Protein AF-W7CLB6-F1 (afdb_monomer_lite)

Foldseek 3Di:
DVVVVVLVVLLVLLVLLQQLLVCVVVVDDSVVSLVVVCVVCVVCVVLSVQQVVCVVVVDDSLVSVVVVVDQLLLSVLLVLLVVVVCNSVLSNLSSVVSVVVSVVVVVVVVVVVVVVVVVVVVVVVLVCCQPPVLVVVVVVCVVVVDDPPPVSVCSNCVVVVVVVVVCVVCVVVVVVVVVLVPDALLVVLVVQLPPPVRNVVSQVVVQCVQCSSQVSSVVSVDDPLRCLVCLCPRPGGPSNVLSVQLVVCVVVVDDSLRSVVVRSSHDCVSNDDPPDD

Sequence (277 aa):
MALSTRLTNQKFHAALLQQLSDLLNNGLSLEDGLRFLQQVYPQRTAFFKALQHDLNSGLSFDSCLRRQQFPPIICAQLHFSKTHWQFKQTLHDCATAMNYQIKQVVLLRRLLYYPFVLLTVLALVIGLLQTFIVPQIELLFAHNEASPPFLLLLLKKAHYGLIGTAIISIGLFIPIKHWLAHQSAYQQALFWSEFRLSAHIAKLYYTQLFAREFSLLLKSGLSLQQILQLSQSNHTGLFKDVAVQLNNELQSGLSFSEALQKHPFFFTAVRYHRPAR

pLDDT: mean 85.39, std 9.89, range [40.16, 96.0]

Secondary structure (DSSP, 8-state):
-HHHHHHHHHHHHHHHHHHHHHHHHTT--HHHHHHHHHHH-GGGHHHHHHHHHHHHTT--HHHHHHHTT--HHHHHHHHHHHHTT-HHHHHHHHHHHHHHHHHHHHHHHHHHHHHHHHHHHHHHHHHHIIIIIHHHHHHHHHTTTPPPPHHHHHHHHHHHHHHHHHHHHHHHHHHHHHHHHHS-HHHHHHHHHHSTTTHHHHHHHHHHHHHHHHHHHHHTT--HHHHHHHHHHH--THHHHHHHHHHHHHHTT--HHHHHHT-TTS-GGGG------

Radius of gyration: 27.18 Å; chains: 1; bounding box: 64×58×81 Å

Structure (mmCIF, N/CA/C/O backbone):
data_AF-W7CLB6-F1
#
_entry.id   AF-W7CLB6-F1
#
loop_
_atom_site.group_PDB
_atom_site.id
_atom_site.type_symbol
_atom_site.label_atom_id
_atom_site.label_alt_id
_atom_site.label_comp_id
_atom_site.label_asym_id
_atom_site.label_entity_id
_atom_site.label_seq_id
_atom_site.pdbx_PDB_ins_code
_atom_site.Cartn_x
_atom_site.Cartn_y
_atom_site.Cartn_z
_atom_site.occupancy
_atom_site.B_iso_or_equiv
_atom_site.auth_seq_id
_atom_site.auth_comp_id
_atom_site.auth_asym_id
_atom_site.auth_atom_id
_atom_site.pdbx_PDB_model_num
ATOM 1 N N . MET A 1 1 ? 0.481 -15.065 -12.067 1.00 52.25 1 MET A N 1
ATOM 2 C CA . MET A 1 1 ? -0.664 -15.810 -11.496 1.00 52.25 1 MET A CA 1
ATOM 3 C C . MET A 1 1 ? -0.973 -15.414 -10.043 1.00 52.25 1 MET A C 1
ATOM 5 O O . MET A 1 1 ? -2.096 -15.021 -9.775 1.00 52.25 1 MET A O 1
ATOM 9 N N . ALA A 1 2 ? -0.005 -15.380 -9.113 1.00 59.69 2 ALA A N 1
ATOM 10 C CA . ALA A 1 2 ? -0.268 -15.007 -7.706 1.00 59.69 2 ALA A CA 1
ATOM 11 C C . ALA A 1 2 ? -0.827 -13.575 -7.495 1.00 59.69 2 ALA A C 1
ATOM 13 O O . ALA A 1 2 ? -1.714 -13.347 -6.673 1.00 59.69 2 ALA A O 1
ATOM 14 N N . LEU A 1 3 ? -0.353 -12.595 -8.275 1.00 62.12 3 LEU A N 1
ATOM 15 C CA . LEU A 1 3 ? -0.776 -11.191 -8.158 1.00 62.12 3 LEU A CA 1
ATOM 16 C C . LEU A 1 3 ? -2.199 -10.916 -8.673 1.00 62.12 3 LEU A C 1
ATOM 18 O O . LEU A 1 3 ? -2.826 -9.961 -8.218 1.00 62.12 3 LEU A O 1
ATOM 22 N N . SER A 1 4 ? -2.708 -11.697 -9.633 1.00 70.12 4 SER A N 1
ATOM 23 C CA . SER A 1 4 ? -4.094 -11.564 -10.107 1.00 70.12 4 SER A CA 1
ATOM 24 C C . SER A 1 4 ? -5.067 -12.126 -9.077 1.00 70.12 4 SER A C 1
ATOM 26 O O . SER A 1 4 ? -6.040 -11.457 -8.747 1.00 70.12 4 SER A O 1
ATOM 28 N N . THR A 1 5 ? -4.751 -13.281 -8.485 1.00 76.19 5 THR A N 1
ATOM 29 C CA . THR A 1 5 ? -5.555 -13.897 -7.420 1.00 76.19 5 THR A CA 1
ATOM 30 C C . THR A 1 5 ? -5.653 -12.996 -6.187 1.00 76.19 5 THR A C 1
ATOM 32 O O . THR A 1 5 ? -6.744 -12.797 -5.651 1.00 76.19 5 THR A O 1
ATOM 35 N N . ARG A 1 6 ? -4.541 -12.359 -5.785 1.00 82.44 6 ARG A N 1
ATOM 36 C CA . ARG A 1 6 ? -4.527 -11.388 -4.676 1.00 82.44 6 ARG A CA 1
ATOM 37 C C . ARG A 1 6 ? -5.448 -10.192 -4.937 1.00 82.44 6 ARG A C 1
ATOM 39 O O . ARG A 1 6 ? -6.200 -9.805 -4.048 1.00 82.44 6 ARG A O 1
ATOM 46 N N . LEU A 1 7 ? -5.423 -9.635 -6.150 1.00 83.56 7 LEU A N 1
ATOM 47 C CA . LEU A 1 7 ? -6.278 -8.502 -6.521 1.00 83.56 7 LEU A CA 1
ATOM 48 C C . LEU A 1 7 ? -7.764 -8.892 -6.536 1.00 83.56 7 LEU A C 1
ATOM 50 O O . LEU A 1 7 ? -8.605 -8.114 -6.092 1.00 83.56 7 LEU A O 1
ATOM 54 N N . THR A 1 8 ? -8.092 -10.097 -7.008 1.00 86.62 8 THR A N 1
ATOM 55 C CA . THR A 1 8 ? -9.468 -10.616 -6.990 1.00 86.62 8 THR A CA 1
ATOM 56 C C . THR A 1 8 ? -9.998 -10.769 -5.564 1.00 86.62 8 THR A C 1
ATOM 58 O O . THR A 1 8 ? -11.127 -10.364 -5.292 1.00 86.62 8 THR A O 1
ATOM 61 N N . ASN A 1 9 ? -9.189 -11.286 -4.632 1.00 89.88 9 ASN A N 1
ATOM 62 C CA . ASN A 1 9 ? -9.587 -11.379 -3.223 1.00 89.88 9 ASN A CA 1
ATOM 63 C C . ASN A 1 9 ? -9.751 -9.995 -2.577 1.00 89.88 9 ASN A C 1
ATOM 65 O O . ASN A 1 9 ? -10.749 -9.760 -1.908 1.00 89.88 9 ASN A O 1
ATOM 69 N N . GLN A 1 10 ? -8.844 -9.048 -2.838 1.00 89.88 10 GLN A N 1
ATOM 70 C CA . GLN A 1 10 ? -8.981 -7.676 -2.329 1.00 89.88 10 GLN A CA 1
ATOM 71 C C . GLN A 1 10 ? -10.252 -6.982 -2.838 1.00 89.88 10 GLN A C 1
ATOM 73 O O . GLN A 1 10 ? -10.932 -6.322 -2.056 1.00 89.88 10 GLN A O 1
ATOM 78 N N . LYS A 1 11 ? -10.602 -7.163 -4.120 1.00 92.44 11 LYS A N 1
ATOM 79 C CA . LYS A 1 11 ? -11.864 -6.666 -4.692 1.00 92.44 11 LYS A CA 1
ATOM 80 C C . LYS A 1 11 ? -13.081 -7.257 -3.993 1.00 92.44 11 LYS A C 1
ATOM 82 O O . LYS A 1 11 ? -13.999 -6.516 -3.666 1.00 92.44 11 LYS A O 1
ATOM 87 N N . PHE A 1 12 ? -13.068 -8.565 -3.740 1.00 94.06 12 PHE A N 1
ATOM 88 C CA . PHE A 1 12 ? -14.139 -9.222 -2.996 1.00 94.06 12 PHE A CA 1
ATOM 89 C C . PHE A 1 12 ? -14.252 -8.678 -1.565 1.00 94.06 12 PHE A C 1
ATOM 91 O O . PHE A 1 12 ? -15.344 -8.314 -1.150 1.00 94.06 12 PHE A O 1
ATOM 98 N N . HIS A 1 13 ? -13.139 -8.544 -0.837 1.00 94.44 13 HIS A N 1
ATOM 99 C CA . HIS A 1 13 ? -13.136 -7.994 0.524 1.00 94.44 13 HIS A CA 1
ATOM 100 C C . HIS A 1 13 ? -13.689 -6.562 0.569 1.00 94.44 13 HIS A C 1
ATOM 102 O O . HIS A 1 13 ? -14.527 -6.259 1.413 1.00 94.44 13 HIS A O 1
ATOM 108 N N . ALA A 1 14 ? -13.271 -5.699 -0.363 1.00 95.00 14 ALA A N 1
ATOM 109 C CA . ALA A 1 14 ? -13.768 -4.328 -0.451 1.00 95.00 14 ALA A CA 1
ATOM 110 C C . ALA A 1 14 ? -15.274 -4.279 -0.764 1.00 95.00 14 ALA A C 1
ATOM 112 O O . ALA A 1 14 ? -16.011 -3.532 -0.126 1.00 95.00 14 ALA A O 1
ATOM 113 N N . ALA A 1 15 ? -15.735 -5.100 -1.715 1.00 94.81 15 ALA A N 1
ATOM 114 C CA . ALA A 1 15 ? -17.149 -5.195 -2.075 1.00 94.81 15 ALA A CA 1
ATOM 115 C C . ALA A 1 15 ? -18.005 -5.728 -0.918 1.00 94.81 15 ALA A C 1
ATOM 117 O O . ALA A 1 15 ? -19.091 -5.208 -0.679 1.00 94.81 15 ALA A O 1
ATOM 118 N N . LEU A 1 16 ? -17.496 -6.714 -0.174 1.00 96.00 16 LEU A N 1
ATOM 119 C CA . LEU A 1 16 ? -18.165 -7.257 1.002 1.00 96.00 16 LEU A CA 1
ATOM 120 C C . LEU A 1 16 ? -18.364 -6.181 2.068 1.00 96.00 16 LEU A C 1
ATOM 122 O O . LEU A 1 16 ? -19.485 -6.015 2.533 1.00 96.00 16 LEU A O 1
ATOM 126 N N . LEU A 1 17 ? -17.312 -5.442 2.441 1.00 95.69 17 LEU A N 1
ATOM 127 C CA . LEU A 1 17 ? -17.436 -4.388 3.457 1.00 95.69 17 LEU A CA 1
ATOM 128 C C . LEU A 1 17 ? -18.371 -3.263 2.995 1.00 95.69 17 LEU A C 1
ATOM 130 O O . LEU A 1 17 ? -19.159 -2.774 3.799 1.00 95.69 17 LEU A O 1
ATOM 134 N N . GLN A 1 18 ? -18.316 -2.897 1.708 1.00 95.75 18 GLN A N 1
ATOM 135 C CA . GLN A 1 18 ? -19.193 -1.881 1.124 1.00 95.75 18 GLN A CA 1
ATOM 136 C C . GLN A 1 18 ? -20.661 -2.300 1.230 1.00 95.75 18 GLN A C 1
ATOM 138 O O . GLN A 1 18 ? -21.456 -1.609 1.854 1.00 95.75 18 GLN A O 1
ATOM 143 N N . GLN A 1 19 ? -21.010 -3.456 0.664 1.00 95.88 19 GLN A N 1
ATOM 144 C CA . GLN A 1 19 ? -22.398 -3.911 0.628 1.00 95.88 19 GLN A CA 1
ATOM 145 C C . GLN A 1 19 ? -22.918 -4.233 2.026 1.00 95.88 19 GLN A C 1
ATOM 147 O O . GLN A 1 19 ? -24.079 -3.975 2.319 1.00 95.88 19 GLN A O 1
ATOM 152 N N . LEU A 1 20 ? -22.065 -4.750 2.914 1.00 95.50 20 LEU A N 1
ATOM 153 C CA . LEU A 1 20 ? -22.442 -4.958 4.305 1.00 95.50 20 LEU A CA 1
ATOM 154 C C . LEU A 1 20 ? -22.728 -3.629 5.013 1.00 95.50 20 LEU A C 1
ATOM 156 O O . LEU A 1 20 ? -23.712 -3.540 5.738 1.00 95.50 20 LEU A O 1
ATOM 160 N N . SER A 1 21 ? -21.916 -2.591 4.781 1.00 95.00 21 SER A N 1
ATOM 161 C CA . SER A 1 21 ? -22.191 -1.244 5.295 1.00 95.00 21 SER A CA 1
ATOM 162 C C . SER A 1 21 ? -23.531 -0.714 4.784 1.00 95.00 21 SER A C 1
ATOM 164 O O . SER A 1 21 ? -24.348 -0.257 5.582 1.00 95.00 21 SER A O 1
ATOM 166 N N . ASP A 1 22 ? -23.796 -0.849 3.483 1.00 94.44 22 ASP A N 1
ATOM 167 C CA . ASP A 1 22 ? -25.037 -0.384 2.858 1.00 94.44 22 ASP A CA 1
ATOM 168 C C . ASP A 1 22 ? -26.265 -1.110 3.446 1.00 94.44 22 ASP A C 1
ATOM 170 O O . ASP A 1 22 ? -27.256 -0.473 3.804 1.00 94.44 22 ASP A O 1
ATOM 174 N N . LEU A 1 23 ? -26.186 -2.431 3.639 1.00 95.25 23 LEU A N 1
ATOM 175 C CA . LEU A 1 23 ? -27.252 -3.228 4.260 1.00 95.25 23 LEU A CA 1
ATOM 176 C C . LEU A 1 23 ? -27.500 -2.819 5.719 1.00 95.25 23 LEU A C 1
ATOM 178 O O . LEU A 1 23 ? -28.647 -2.6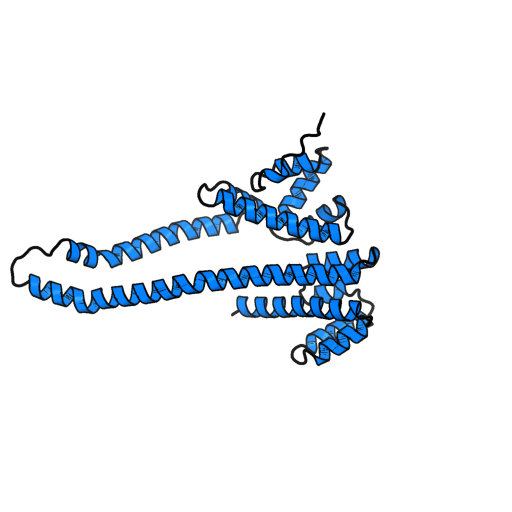24 6.120 1.00 95.25 23 LEU A O 1
ATOM 182 N N . LEU A 1 24 ? -26.437 -2.633 6.506 1.00 93.50 24 LEU A N 1
ATOM 183 C CA . LEU A 1 24 ? -26.555 -2.184 7.896 1.00 93.50 24 LEU A CA 1
ATOM 184 C C . LEU A 1 24 ? -27.113 -0.756 7.997 1.00 93.50 24 LEU A C 1
ATOM 186 O O . LEU A 1 24 ? -27.850 -0.443 8.939 1.00 93.50 24 LEU A O 1
ATOM 190 N N . ASN A 1 25 ? -26.768 0.124 7.055 1.00 92.50 25 ASN A N 1
ATOM 191 C CA . ASN A 1 25 ? -27.323 1.478 6.967 1.00 92.50 25 ASN A CA 1
ATOM 192 C C . ASN A 1 25 ? -28.813 1.455 6.617 1.00 92.50 25 ASN A C 1
ATOM 194 O O . ASN A 1 25 ? -29.574 2.231 7.188 1.00 92.50 25 ASN A O 1
ATOM 198 N N . ASN A 1 26 ? -29.241 0.497 5.793 1.00 92.94 26 ASN A N 1
ATOM 199 C CA . ASN A 1 26 ? -30.650 0.246 5.478 1.00 92.94 26 ASN A CA 1
ATOM 200 C C . ASN A 1 26 ? -31.420 -0.483 6.597 1.00 92.94 26 ASN A C 1
ATOM 202 O O . ASN A 1 26 ? -32.570 -0.868 6.404 1.00 92.94 26 ASN A O 1
ATOM 206 N N . GLY A 1 27 ? -30.809 -0.674 7.769 1.00 90.75 27 GLY A N 1
ATOM 207 C CA . GLY A 1 27 ? -31.473 -1.218 8.953 1.00 90.75 27 GLY A CA 1
ATOM 208 C C . GLY A 1 27 ? -31.439 -2.741 9.077 1.00 90.75 27 GLY A C 1
ATOM 209 O O . GLY A 1 27 ? -31.979 -3.260 10.051 1.00 90.75 27 GLY A O 1
ATOM 210 N N . LEU A 1 28 ? -30.782 -3.463 8.160 1.00 93.50 28 LEU A N 1
ATOM 211 C CA . LEU A 1 28 ? -30.588 -4.904 8.328 1.00 93.50 28 LEU A CA 1
ATOM 212 C C . LEU A 1 28 ? -29.612 -5.204 9.473 1.00 93.50 28 LEU A C 1
ATOM 214 O O . LEU A 1 28 ? -28.709 -4.417 9.771 1.00 93.50 28 LEU A O 1
ATOM 218 N N . SER A 1 29 ? -29.778 -6.370 10.101 1.00 92.31 29 SER A N 1
ATOM 219 C CA . SER A 1 29 ? -28.818 -6.889 11.074 1.00 92.31 29 SER A CA 1
ATOM 220 C C . SER A 1 29 ? -27.542 -7.390 10.378 1.00 92.31 29 SER A C 1
ATOM 222 O O . SER A 1 29 ? -27.532 -7.675 9.177 1.00 92.31 29 SER A O 1
ATOM 224 N N . LEU A 1 30 ? -26.445 -7.525 11.133 1.00 90.75 30 LEU A N 1
ATOM 225 C CA . LEU A 1 30 ? -25.190 -8.090 10.618 1.00 90.75 30 LEU A CA 1
ATOM 226 C C . LEU A 1 30 ? -25.396 -9.513 10.085 1.00 90.75 30 LEU A C 1
ATOM 228 O O . LEU A 1 30 ? -24.840 -9.869 9.050 1.00 90.75 30 LEU A O 1
ATOM 232 N N . GLU A 1 31 ? -26.202 -10.316 10.776 1.00 91.44 31 GLU A N 1
ATOM 233 C CA . GLU A 1 31 ? -26.462 -11.702 10.403 1.00 91.44 31 GLU A CA 1
ATOM 234 C C . GLU A 1 31 ? -27.295 -11.798 9.118 1.00 91.44 31 GLU A C 1
ATOM 236 O O . GLU A 1 31 ? -26.909 -12.517 8.192 1.00 91.44 31 GLU A O 1
ATOM 241 N N . ASP A 1 32 ? -28.378 -11.021 9.017 1.00 92.38 32 ASP A N 1
ATOM 242 C CA . ASP A 1 32 ? -29.218 -10.981 7.814 1.00 92.38 32 ASP A CA 1
ATOM 243 C C . ASP A 1 32 ? -28.432 -10.460 6.612 1.00 92.38 32 ASP A C 1
ATOM 245 O O . ASP A 1 32 ? -28.508 -11.027 5.519 1.00 92.38 32 ASP A O 1
ATOM 249 N N . GLY A 1 33 ? -27.602 -9.434 6.829 1.00 94.00 33 GLY A N 1
ATOM 250 C CA . GLY A 1 33 ? -26.696 -8.920 5.811 1.00 94.00 33 GLY A CA 1
ATOM 251 C C . GLY A 1 33 ? -25.731 -9.993 5.306 1.00 94.00 33 GLY A C 1
ATOM 252 O O . GLY A 1 33 ? -25.571 -10.166 4.099 1.00 94.00 33 GLY A O 1
ATOM 253 N N . LEU A 1 34 ? -25.127 -10.779 6.202 1.00 93.62 34 LEU A N 1
ATOM 254 C CA . LEU A 1 34 ? -24.225 -11.869 5.820 1.00 93.62 34 LEU A CA 1
ATOM 255 C C . LEU A 1 34 ? -24.943 -13.011 5.087 1.00 93.62 34 LEU A C 1
ATOM 257 O O . LEU A 1 34 ? -24.384 -13.550 4.127 1.00 93.62 34 LEU A O 1
ATOM 261 N N . ARG A 1 35 ? -26.168 -13.370 5.491 1.00 92.81 35 ARG A N 1
ATOM 262 C CA . ARG A 1 35 ? -26.992 -14.364 4.777 1.00 92.81 35 ARG A CA 1
ATOM 263 C C . ARG A 1 35 ? -27.360 -13.883 3.374 1.00 92.81 35 ARG A C 1
ATOM 265 O O . ARG A 1 35 ? -27.231 -14.649 2.420 1.00 92.81 35 ARG A O 1
ATOM 272 N N . PHE A 1 36 ? -27.745 -12.615 3.232 1.00 93.88 36 PHE A N 1
ATOM 273 C CA . PHE A 1 36 ? -28.022 -12.011 1.929 1.00 93.88 36 PHE A CA 1
ATOM 274 C C . PHE A 1 36 ? -26.774 -12.010 1.036 1.00 93.88 36 PHE A C 1
ATOM 276 O O . PHE A 1 36 ? -26.816 -12.465 -0.106 1.00 93.88 36 PHE A O 1
ATOM 283 N N . LEU A 1 37 ? -25.620 -11.591 1.565 1.00 94.81 37 LEU A N 1
ATOM 284 C CA . LEU A 1 37 ? -24.367 -11.585 0.804 1.00 94.81 37 LEU A CA 1
ATOM 285 C C . LEU A 1 37 ? -23.910 -12.990 0.393 1.00 94.81 37 LEU A C 1
ATOM 287 O O . LEU A 1 37 ? -23.337 -13.154 -0.684 1.00 94.81 37 LEU A O 1
ATOM 291 N N . GLN A 1 38 ? -24.198 -14.018 1.192 1.00 94.94 38 GLN A N 1
ATOM 292 C CA . GLN A 1 38 ? -23.949 -15.403 0.796 1.00 94.94 38 GLN A CA 1
ATOM 293 C C . GLN A 1 38 ? -24.764 -15.804 -0.446 1.00 94.94 38 GLN A C 1
ATOM 295 O O . GLN A 1 38 ? -24.243 -16.530 -1.295 1.00 94.94 38 GLN A O 1
ATOM 300 N N . GLN A 1 39 ? -26.006 -15.324 -0.572 1.00 93.31 39 GLN A N 1
ATOM 301 C CA . GLN A 1 39 ? -26.840 -15.551 -1.758 1.00 93.31 39 GLN A CA 1
ATOM 302 C C . GLN A 1 39 ? -26.326 -14.768 -2.975 1.00 93.31 39 GLN A C 1
ATOM 304 O O . GLN A 1 39 ? -26.314 -15.305 -4.080 1.00 93.31 39 GLN A O 1
ATOM 309 N N . VAL A 1 40 ? -25.844 -13.536 -2.773 1.00 94.06 40 VAL A N 1
ATOM 310 C CA . VAL A 1 40 ? -25.250 -12.699 -3.837 1.00 94.06 40 VAL A CA 1
ATOM 311 C C . VAL A 1 40 ? -23.932 -13.288 -4.362 1.00 94.06 40 VAL A C 1
ATOM 313 O O . VAL A 1 40 ? -23.637 -13.187 -5.553 1.00 94.06 40 VAL A O 1
ATOM 316 N N . TYR A 1 41 ? -23.139 -13.935 -3.501 1.00 94.50 41 TYR A N 1
ATOM 317 C CA . TYR A 1 41 ? -21.841 -14.521 -3.856 1.00 94.50 41 TYR A CA 1
ATOM 318 C C . TYR A 1 41 ? -21.794 -16.043 -3.624 1.00 94.50 41 TYR A C 1
ATOM 320 O O . TYR A 1 41 ? -21.026 -16.517 -2.775 1.00 94.50 41 TYR A O 1
ATOM 328 N N . PRO A 1 42 ? -22.510 -16.850 -4.431 1.00 91.56 42 PRO A N 1
ATOM 329 C CA . PRO A 1 42 ? -22.534 -18.308 -4.277 1.00 91.56 42 PRO A CA 1
ATOM 330 C C . PRO A 1 42 ? -21.150 -18.941 -4.498 1.00 91.56 42 PRO A C 1
ATOM 332 O O . PRO A 1 42 ? -20.800 -19.940 -3.886 1.00 91.56 42 PRO A O 1
ATOM 335 N N . GLN A 1 43 ? -20.289 -18.301 -5.292 1.00 93.38 43 GLN A N 1
ATOM 336 C CA . GLN A 1 43 ? -18.894 -18.713 -5.504 1.00 93.38 43 GLN A CA 1
ATOM 337 C C . GLN A 1 43 ? -18.041 -18.667 -4.215 1.00 93.38 43 GLN A C 1
ATOM 339 O O . GLN A 1 43 ? -16.949 -19.231 -4.167 1.00 93.38 43 GLN A O 1
ATOM 344 N N . ARG A 1 44 ? -18.493 -17.964 -3.165 1.00 93.31 44 ARG A N 1
ATOM 345 C CA . ARG A 1 44 ? -17.756 -17.742 -1.909 1.00 93.31 44 ARG A CA 1
ATOM 346 C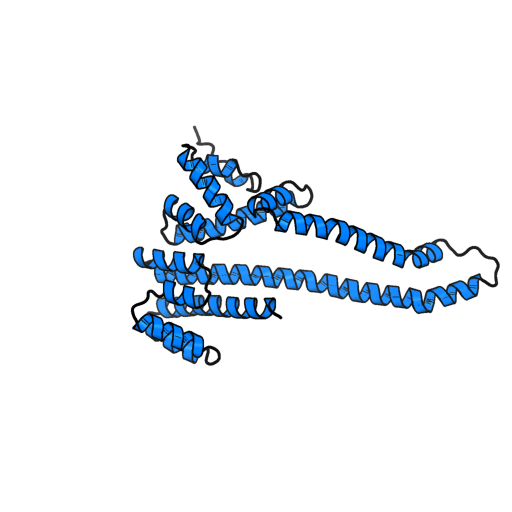 C . ARG A 1 44 ? -18.430 -18.407 -0.704 1.00 93.31 44 ARG A C 1
ATOM 348 O O . ARG A 1 44 ? -18.158 -18.021 0.429 1.00 93.31 44 ARG A O 1
ATOM 355 N N . THR A 1 45 ? -19.261 -19.435 -0.905 1.00 90.94 45 THR A N 1
ATOM 356 C CA . THR A 1 45 ? -19.976 -20.112 0.197 1.00 90.94 45 THR A CA 1
ATOM 357 C C . THR A 1 45 ? -19.048 -20.614 1.305 1.00 90.94 45 THR A C 1
ATOM 359 O O . THR A 1 45 ? -19.395 -20.494 2.475 1.00 90.94 45 THR A O 1
ATOM 362 N N . ALA A 1 46 ? -17.862 -21.134 0.967 1.00 91.81 46 ALA A N 1
ATOM 363 C CA . ALA A 1 46 ? -16.890 -21.597 1.963 1.00 91.81 46 ALA A CA 1
ATOM 364 C C . ALA A 1 46 ? -16.461 -20.477 2.930 1.00 91.81 46 ALA A C 1
ATOM 366 O O . ALA A 1 46 ? -16.395 -20.697 4.136 1.00 91.81 46 ALA A O 1
ATOM 367 N N . PHE A 1 47 ? -16.248 -19.264 2.408 1.00 93.75 47 PHE A N 1
ATOM 368 C CA . PHE A 1 47 ? -15.920 -18.084 3.207 1.00 93.75 47 PHE A CA 1
ATOM 369 C C . PHE A 1 47 ? -17.079 -17.708 4.145 1.00 93.75 47 PHE A C 1
ATOM 371 O O . PHE A 1 47 ? -16.857 -17.533 5.340 1.00 93.75 47 PHE A O 1
ATOM 378 N N . PHE A 1 48 ? -18.318 -17.638 3.640 1.00 94.12 48 PHE A N 1
ATOM 379 C CA . PHE A 1 48 ? -19.477 -17.258 4.463 1.00 94.12 48 PHE A CA 1
ATOM 380 C C . PHE A 1 48 ? -19.809 -18.301 5.530 1.00 94.12 48 PHE A C 1
ATOM 382 O O . PHE A 1 48 ? -20.107 -17.925 6.659 1.00 94.12 48 PHE A O 1
ATOM 389 N N . LYS A 1 49 ? -19.697 -19.598 5.211 1.00 91.75 49 LYS A N 1
ATOM 390 C CA . LYS A 1 49 ? -19.879 -20.680 6.191 1.00 91.75 49 LYS A CA 1
ATOM 391 C C . LYS A 1 49 ? -18.851 -20.599 7.317 1.00 91.75 49 LYS A C 1
ATOM 393 O O . LYS A 1 49 ? -19.229 -20.703 8.478 1.00 91.75 49 LYS A O 1
ATOM 398 N N . ALA A 1 50 ? -17.577 -20.381 6.983 1.00 92.75 50 ALA A N 1
ATOM 399 C CA . ALA A 1 50 ? -16.529 -20.207 7.985 1.00 92.75 50 ALA A CA 1
ATOM 400 C C . ALA A 1 50 ? -16.780 -18.965 8.855 1.00 92.75 50 ALA A C 1
ATOM 402 O O . ALA A 1 50 ? -16.699 -19.043 10.076 1.00 92.75 50 ALA A O 1
ATOM 403 N N . LEU A 1 51 ? -17.161 -17.844 8.236 1.00 93.50 51 LEU A N 1
ATOM 404 C CA . LEU A 1 51 ? -17.460 -16.600 8.942 1.00 93.50 51 LEU A CA 1
ATOM 405 C C . LEU A 1 51 ? -18.667 -16.742 9.889 1.00 93.50 51 LEU A C 1
ATOM 407 O O . LEU A 1 51 ? -18.598 -16.298 11.029 1.00 93.50 51 LEU A O 1
ATOM 411 N N . GLN A 1 52 ? -19.758 -17.371 9.441 1.00 91.19 52 GLN A N 1
ATOM 412 C CA . GLN A 1 52 ? -20.939 -17.626 10.277 1.00 91.19 52 GLN A CA 1
ATOM 413 C C . GLN A 1 52 ? -20.622 -18.592 11.420 1.00 91.19 52 GLN A C 1
ATOM 415 O O . GLN A 1 52 ? -21.054 -18.362 12.543 1.00 91.19 52 GLN A O 1
ATOM 420 N N . HIS A 1 53 ? -19.846 -19.648 11.158 1.00 92.62 53 HIS A N 1
ATOM 421 C CA . HIS A 1 53 ? -19.409 -20.577 12.199 1.00 92.62 53 HIS A CA 1
ATOM 422 C C . HIS A 1 53 ? -18.588 -19.868 13.286 1.00 92.62 53 HIS A C 1
ATOM 424 O O . HIS A 1 53 ? -18.884 -20.020 14.470 1.00 92.62 53 HIS A O 1
ATOM 430 N N . ASP A 1 54 ? -17.614 -19.044 12.886 1.00 93.06 54 ASP A N 1
ATOM 431 C CA . ASP A 1 54 ? -16.794 -18.261 13.813 1.00 93.06 54 ASP A CA 1
ATOM 432 C C . ASP A 1 54 ? -17.654 -17.276 14.633 1.00 93.06 54 ASP A C 1
ATOM 434 O O . ASP A 1 54 ? -17.505 -17.198 15.854 1.00 93.06 54 ASP A O 1
ATOM 438 N N . LEU A 1 55 ? -18.602 -16.575 14.003 1.00 91.31 55 LEU A N 1
ATOM 439 C CA . LEU A 1 55 ? -19.516 -15.663 14.703 1.00 91.31 55 LEU A CA 1
ATOM 440 C C . LEU A 1 55 ? -20.429 -16.396 15.697 1.00 91.31 55 LEU A C 1
ATOM 442 O O . LEU A 1 55 ? -20.559 -15.961 16.839 1.00 91.31 55 LEU A O 1
ATOM 446 N N . ASN A 1 56 ? -21.004 -17.533 15.298 1.00 92.00 56 ASN A N 1
ATOM 447 C CA . ASN A 1 56 ? -21.864 -18.354 16.158 1.00 92.00 56 ASN A CA 1
ATOM 448 C C . ASN A 1 56 ? -21.093 -18.979 17.333 1.00 92.00 56 ASN A C 1
ATOM 450 O O . ASN A 1 56 ? -21.683 -19.270 18.369 1.00 92.00 56 ASN A O 1
ATOM 454 N N . SER A 1 57 ? -19.774 -19.154 17.191 1.00 92.56 57 SER A N 1
ATOM 455 C CA . SER A 1 57 ? -18.880 -19.563 18.283 1.00 92.56 57 SER A CA 1
ATOM 456 C C . SER A 1 57 ? -18.558 -18.436 19.280 1.00 92.56 57 SER A C 1
ATOM 458 O O . SER A 1 57 ? -17.858 -18.668 20.263 1.00 92.56 57 SER A O 1
ATOM 460 N N . GLY A 1 58 ? -19.067 -17.220 19.048 1.00 89.69 58 GLY A N 1
ATOM 461 C CA . GLY A 1 58 ? -18.875 -16.057 19.916 1.00 89.69 58 GLY A CA 1
ATOM 462 C C . GLY A 1 58 ? -17.663 -15.189 19.566 1.00 89.69 58 GLY A C 1
ATOM 463 O O . GLY A 1 58 ? -17.351 -14.255 20.307 1.00 89.69 58 GLY A O 1
ATOM 464 N N . LEU A 1 59 ? -16.967 -15.451 18.452 1.00 91.38 59 LEU A N 1
ATOM 465 C CA . LEU A 1 59 ? -15.850 -14.605 18.029 1.00 91.38 59 LEU A CA 1
ATOM 466 C C . LEU A 1 59 ? -16.340 -13.242 17.534 1.00 91.38 59 LEU A C 1
ATOM 468 O O . LEU A 1 59 ? -17.381 -13.099 16.894 1.00 91.38 59 LEU A O 1
ATOM 472 N N . SER A 1 60 ? -15.529 -12.213 17.775 1.00 91.56 60 SER A N 1
ATOM 473 C CA . SER A 1 60 ? -15.797 -10.879 17.255 1.00 91.56 60 SER A CA 1
ATOM 474 C C . SER A 1 60 ? -15.666 -10.854 15.724 1.00 91.56 60 SER A C 1
ATOM 476 O O . SER A 1 60 ? -14.763 -11.460 15.147 1.00 91.56 60 SER A O 1
ATOM 478 N N . PHE A 1 61 ? -16.550 -10.115 15.046 1.00 92.38 61 PHE A N 1
ATOM 479 C CA . PHE A 1 61 ? -16.504 -9.937 13.584 1.00 92.38 61 PHE A CA 1
ATOM 480 C C . PHE A 1 61 ? -15.109 -9.570 13.031 1.00 92.38 61 PHE A C 1
ATOM 482 O O . PHE A 1 61 ? -14.654 -10.153 12.052 1.00 92.38 61 PHE A O 1
ATOM 489 N N . ASP A 1 62 ? -14.392 -8.662 13.692 1.00 92.50 62 ASP A N 1
ATOM 490 C CA . ASP A 1 62 ? -13.008 -8.278 13.386 1.00 92.50 62 ASP A CA 1
ATOM 491 C C . ASP A 1 62 ? -12.023 -9.463 13.433 1.00 92.50 62 ASP A C 1
ATOM 493 O O . ASP A 1 62 ? -11.193 -9.619 12.531 1.00 92.50 62 ASP A O 1
ATOM 497 N N . SER A 1 63 ? -12.145 -10.339 14.434 1.00 91.19 63 SER A N 1
ATOM 498 C CA . SER A 1 63 ? -11.332 -11.556 14.550 1.00 91.19 63 SER A CA 1
ATOM 499 C C . SER A 1 63 ? -11.655 -12.564 13.445 1.00 91.19 63 SER A C 1
ATOM 501 O O . SER A 1 63 ? -10.741 -13.163 12.871 1.00 91.19 63 SER A O 1
ATOM 503 N N . CYS A 1 64 ? -12.936 -12.701 13.090 1.00 93.50 64 CYS A N 1
ATOM 504 C CA . CYS A 1 64 ? -13.387 -13.555 11.987 1.00 93.50 64 CYS A CA 1
ATOM 505 C C . CYS A 1 64 ? -12.777 -13.089 10.654 1.00 93.50 64 CYS A C 1
ATOM 507 O O . CYS A 1 64 ? -12.189 -13.880 9.915 1.00 93.50 64 CYS A O 1
ATOM 509 N N . LEU A 1 65 ? -12.827 -11.782 10.370 1.00 93.44 65 LEU A N 1
ATOM 510 C CA . LEU A 1 65 ? -12.207 -11.208 9.171 1.00 93.44 65 LEU A CA 1
ATOM 511 C C . LEU A 1 65 ? -10.689 -11.428 9.141 1.00 93.44 65 LEU A C 1
ATOM 513 O O . LEU A 1 65 ? -10.126 -11.729 8.084 1.00 93.44 65 LEU A O 1
ATOM 517 N N . ARG A 1 66 ? -10.016 -11.339 10.295 1.00 91.94 66 ARG A N 1
ATOM 518 C CA . ARG A 1 66 ? -8.571 -11.593 10.397 1.00 91.94 66 ARG A CA 1
ATOM 519 C C . ARG A 1 66 ? -8.210 -13.028 9.998 1.00 91.94 66 ARG A C 1
ATOM 521 O O . ARG A 1 66 ? -7.221 -13.217 9.291 1.00 91.94 66 ARG A O 1
ATOM 528 N N . ARG A 1 67 ? -9.022 -14.025 10.379 1.00 92.12 67 ARG A N 1
ATOM 529 C CA . ARG A 1 67 ? -8.853 -15.428 9.936 1.00 92.12 67 ARG A CA 1
ATOM 530 C C . ARG A 1 67 ? -9.020 -15.583 8.425 1.00 92.12 67 ARG A C 1
ATOM 532 O O . ARG A 1 67 ? -8.310 -16.369 7.807 1.00 92.12 67 ARG A O 1
ATOM 539 N N . GLN A 1 68 ? -9.881 -14.771 7.818 1.00 92.06 68 GLN A N 1
ATOM 540 C CA . GLN A 1 68 ? -10.112 -14.738 6.371 1.00 92.06 68 GLN A CA 1
ATOM 541 C C . GLN A 1 68 ? -9.114 -13.848 5.602 1.00 92.06 68 GLN A C 1
ATOM 543 O O . GLN A 1 68 ? -9.396 -13.394 4.494 1.00 92.06 68 GLN A O 1
ATOM 548 N N . GLN A 1 69 ? -7.929 -13.594 6.169 1.00 91.25 69 GLN A N 1
ATOM 549 C CA . GLN A 1 69 ? -6.841 -12.835 5.538 1.00 91.25 69 GLN A CA 1
ATOM 550 C C . GLN A 1 69 ? -7.192 -11.377 5.183 1.00 91.25 69 GLN A C 1
ATOM 552 O O . GLN A 1 69 ? -6.626 -10.802 4.245 1.00 91.25 69 GLN A O 1
ATOM 557 N N . PHE A 1 70 ? -8.109 -10.747 5.923 1.00 92.38 70 PHE A N 1
ATOM 558 C CA . PHE A 1 70 ? -8.284 -9.298 5.822 1.00 92.38 70 PHE A CA 1
ATOM 559 C C . PHE A 1 70 ? -7.044 -8.558 6.355 1.00 92.38 70 PHE A C 1
ATOM 561 O O . PHE A 1 70 ? -6.352 -9.066 7.244 1.00 92.38 70 PHE A O 1
ATOM 568 N N . PRO A 1 71 ? -6.738 -7.355 5.831 1.00 89.81 71 PRO A N 1
ATOM 569 C CA . PRO A 1 71 ? -5.636 -6.543 6.337 1.00 89.81 71 PRO A CA 1
ATOM 570 C C . PRO A 1 71 ? -5.774 -6.278 7.849 1.00 89.81 71 PRO A C 1
ATOM 572 O O . PRO A 1 71 ? -6.836 -5.812 8.268 1.00 89.81 71 PRO A O 1
ATOM 575 N N . PRO A 1 72 ? -4.722 -6.498 8.667 1.00 89.00 72 PRO A N 1
ATOM 576 C CA . PRO A 1 72 ? -4.807 -6.363 10.125 1.00 89.00 72 PRO A CA 1
ATOM 577 C C . PRO A 1 72 ? -5.288 -4.987 10.590 1.00 89.00 72 PRO A C 1
ATOM 579 O O . PRO A 1 72 ? -6.048 -4.896 11.548 1.00 89.00 72 PRO A O 1
ATOM 582 N N . ILE A 1 73 ? -4.897 -3.928 9.876 1.00 87.25 73 ILE A N 1
ATOM 583 C CA . ILE A 1 73 ? -5.337 -2.562 10.158 1.00 87.25 73 ILE A CA 1
ATOM 584 C C . ILE A 1 73 ? -6.855 -2.380 10.048 1.00 87.25 73 ILE A C 1
ATOM 586 O O . ILE A 1 73 ? -7.454 -1.722 10.891 1.00 87.25 73 ILE A O 1
ATOM 590 N N . 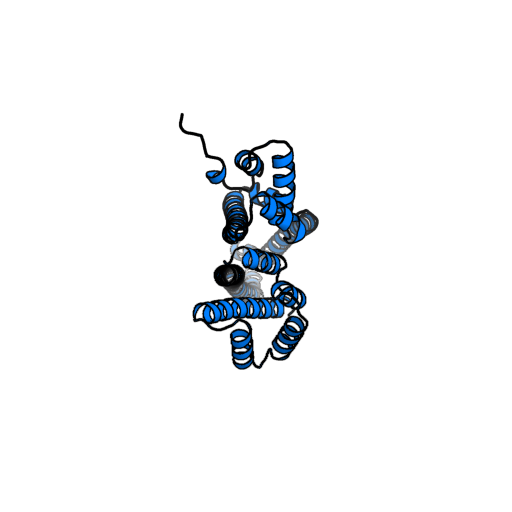ILE A 1 74 ? -7.486 -3.001 9.049 1.00 90.56 74 ILE A N 1
ATOM 591 C CA . ILE A 1 74 ? -8.935 -2.911 8.839 1.00 90.56 74 ILE A CA 1
ATOM 592 C C . ILE A 1 74 ? -9.658 -3.652 9.959 1.00 90.56 74 ILE A C 1
ATOM 594 O O . ILE A 1 74 ? -10.618 -3.140 10.525 1.00 90.56 74 ILE A O 1
ATOM 598 N N . CYS A 1 75 ? -9.163 -4.837 10.329 1.00 91.56 75 CYS A N 1
ATOM 599 C CA . CYS A 1 75 ? -9.709 -5.577 11.463 1.00 91.56 75 CYS A CA 1
ATOM 600 C C . CYS A 1 75 ? -9.595 -4.764 12.759 1.00 91.56 75 CYS A C 1
ATOM 602 O O . CYS A 1 75 ? -10.548 -4.705 13.528 1.00 91.56 75 CYS A O 1
ATOM 604 N N . ALA A 1 76 ? -8.460 -4.096 12.976 1.00 87.44 76 ALA A N 1
ATOM 605 C CA . ALA A 1 76 ? -8.254 -3.254 14.144 1.00 87.44 76 ALA A CA 1
ATOM 606 C C . ALA A 1 76 ? -9.205 -2.040 14.144 1.00 87.44 76 ALA A C 1
ATOM 608 O O . ALA A 1 76 ? -9.881 -1.804 15.137 1.00 87.44 76 ALA A O 1
ATOM 609 N N . GLN A 1 77 ? -9.355 -1.328 13.024 1.00 88.50 77 GLN A N 1
ATOM 610 C CA . GLN A 1 77 ? -10.325 -0.228 12.891 1.00 88.50 77 GLN A CA 1
ATOM 611 C C . GLN A 1 77 ? -11.754 -0.671 13.221 1.00 88.50 77 GLN A C 1
ATOM 613 O O . GLN A 1 77 ? -12.447 -0.024 14.006 1.00 88.50 77 GLN A O 1
ATOM 618 N N . LEU A 1 78 ? -12.179 -1.816 12.681 1.00 91.31 78 LEU A N 1
ATOM 619 C CA . LEU A 1 78 ? -13.502 -2.372 12.958 1.00 91.31 78 LEU A CA 1
ATOM 620 C C . LEU A 1 78 ? -13.667 -2.770 14.428 1.00 91.31 78 LEU A C 1
ATOM 622 O O . LEU A 1 78 ? -14.731 -2.529 14.997 1.00 91.31 78 LEU A O 1
ATOM 626 N N . HIS A 1 79 ? -12.624 -3.317 15.052 1.00 88.88 79 HIS A N 1
ATOM 627 C CA . HIS A 1 79 ? -12.617 -3.639 16.477 1.00 88.88 79 HIS A CA 1
ATOM 628 C C . HIS A 1 79 ? -12.894 -2.397 17.341 1.00 88.88 79 HIS A C 1
ATOM 630 O O . HIS A 1 79 ? -13.817 -2.411 18.151 1.00 88.88 79 HIS A O 1
ATOM 636 N N . PHE A 1 80 ? -12.166 -1.297 17.118 1.00 83.44 80 PHE A N 1
ATOM 637 C CA . PHE A 1 80 ? -12.332 -0.063 17.899 1.00 83.44 80 PHE A CA 1
ATOM 638 C C . PHE A 1 80 ? -13.644 0.673 17.599 1.00 83.44 80 PHE A C 1
ATOM 640 O O . PHE A 1 80 ? -14.267 1.225 18.506 1.00 83.44 80 PHE A O 1
ATOM 647 N N . SER A 1 81 ? -14.125 0.619 16.356 1.00 87.00 81 SER A N 1
ATOM 648 C CA . SER A 1 81 ? -15.382 1.277 15.973 1.00 87.00 81 SER A CA 1
ATOM 649 C C . SER A 1 81 ? -16.626 0.710 16.667 1.00 87.00 81 SER A C 1
ATOM 651 O O . SER A 1 81 ? -17.625 1.421 16.805 1.00 87.00 81 SER A O 1
ATOM 653 N N . LYS A 1 82 ? -16.577 -0.550 17.134 1.00 80.25 82 LYS A N 1
ATOM 654 C CA . LYS A 1 82 ? -17.653 -1.151 17.938 1.00 80.25 82 LYS A CA 1
ATOM 655 C C . LYS A 1 82 ? -17.809 -0.449 19.280 1.00 80.25 82 LYS A C 1
ATOM 657 O O . LYS A 1 82 ? -18.931 -0.190 19.697 1.00 80.25 82 LYS A O 1
ATOM 662 N N . THR A 1 83 ? -16.693 -0.110 19.920 1.00 77.44 83 THR A N 1
ATOM 663 C CA . THR A 1 83 ? -16.672 0.575 21.217 1.00 77.44 83 THR A CA 1
ATOM 664 C C . THR A 1 83 ? -17.216 2.002 21.112 1.00 77.44 83 THR A C 1
ATOM 666 O O . THR A 1 83 ? -17.856 2.488 22.038 1.00 77.44 83 THR A O 1
ATOM 669 N N . HIS A 1 84 ? -17.008 2.662 19.968 1.00 71.44 84 HIS A N 1
ATOM 670 C CA . HIS A 1 84 ? -17.394 4.059 19.736 1.00 71.44 84 HIS A CA 1
ATOM 671 C C . HIS A 1 84 ? -18.702 4.240 18.938 1.00 71.44 84 HIS A C 1
ATOM 673 O O . HIS A 1 84 ? -18.972 5.340 18.466 1.00 71.44 84 HIS A O 1
ATOM 679 N N . TRP A 1 85 ? -19.519 3.189 18.772 1.00 67.69 85 TRP A N 1
ATOM 680 C CA . TRP A 1 85 ? -20.811 3.206 18.048 1.00 67.69 85 TRP A CA 1
ATOM 681 C C . TRP A 1 85 ? -20.762 3.677 16.579 1.00 67.69 85 TRP A C 1
ATOM 683 O O . TRP A 1 85 ? -21.797 3.924 15.964 1.00 67.69 85 TRP A O 1
ATOM 693 N N . GLN A 1 86 ? -19.577 3.743 15.972 1.00 82.94 86 GLN A N 1
ATOM 694 C CA . GLN A 1 86 ? -19.370 4.198 14.588 1.00 82.94 86 GLN A CA 1
ATOM 695 C C . GLN A 1 86 ? -19.173 3.040 13.599 1.00 82.94 86 GLN A C 1
ATOM 697 O O . GLN A 1 86 ? -18.809 3.256 12.446 1.00 82.94 86 GLN A O 1
ATOM 702 N N . PHE A 1 87 ? -19.457 1.803 14.015 1.00 87.81 87 PHE A N 1
ATOM 703 C CA . PHE A 1 87 ? -19.190 0.581 13.248 1.00 87.81 87 PHE A CA 1
ATOM 704 C C . PHE A 1 87 ? -19.686 0.614 11.791 1.00 87.81 87 PHE A C 1
ATOM 706 O O . PHE A 1 87 ? -18.947 0.242 10.879 1.00 87.81 87 PHE A O 1
ATOM 713 N N . LYS A 1 88 ? -20.912 1.104 11.547 1.00 90.06 88 LYS A N 1
ATOM 714 C CA . LYS A 1 88 ? -21.480 1.197 10.187 1.00 90.06 88 LYS A CA 1
ATOM 715 C C . LYS A 1 88 ? -20.677 2.142 9.287 1.00 90.06 88 LYS A C 1
ATOM 717 O O . LYS A 1 88 ? -20.392 1.802 8.138 1.00 90.06 88 LYS A O 1
ATOM 722 N N . GLN A 1 89 ? -20.278 3.291 9.834 1.00 89.38 89 GLN A N 1
ATOM 723 C CA . GLN A 1 89 ? -19.465 4.285 9.138 1.00 89.38 89 GLN A CA 1
ATOM 724 C C . GLN A 1 89 ? -18.046 3.765 8.908 1.00 89.38 89 GLN A C 1
ATOM 726 O O . GLN A 1 89 ? -17.521 3.882 7.806 1.00 89.38 89 GLN A O 1
ATOM 731 N N . THR A 1 90 ? -17.438 3.119 9.904 1.00 91.12 90 THR A N 1
ATOM 732 C CA . THR A 1 90 ? -16.094 2.548 9.757 1.00 91.12 90 THR A CA 1
ATOM 733 C C . THR A 1 90 ? -16.060 1.435 8.711 1.00 91.12 90 THR A C 1
ATOM 735 O O . THR A 1 90 ? -15.107 1.369 7.941 1.00 91.12 90 THR A O 1
ATOM 738 N N . LEU A 1 91 ? -17.108 0.610 8.593 1.00 92.31 91 LEU A N 1
ATOM 739 C CA . LEU A 1 91 ? -17.232 -0.343 7.482 1.00 92.31 91 LEU A CA 1
ATOM 740 C C . LEU A 1 91 ? -17.177 0.354 6.116 1.00 92.31 91 LEU A C 1
ATOM 742 O O . LEU A 1 91 ? -16.438 -0.093 5.236 1.00 92.31 91 LEU A O 1
ATOM 746 N N . HIS A 1 92 ? -17.914 1.459 5.960 1.00 93.38 92 HIS A N 1
ATOM 747 C CA . HIS A 1 92 ? -17.899 2.265 4.740 1.00 93.38 92 HIS A CA 1
ATOM 748 C C . HIS A 1 92 ? -16.510 2.866 4.477 1.00 93.38 92 HIS A C 1
ATOM 750 O O . HIS A 1 92 ? -15.969 2.753 3.375 1.00 93.38 92 HIS A O 1
ATOM 756 N N . ASP A 1 93 ? -15.887 3.463 5.492 1.00 91.62 93 ASP A N 1
ATOM 757 C CA . ASP A 1 93 ? -14.569 4.091 5.377 1.00 91.62 93 ASP A CA 1
ATOM 758 C C . ASP A 1 93 ? -13.483 3.058 5.021 1.00 91.62 93 ASP A C 1
ATOM 760 O O . ASP A 1 93 ? -12.665 3.285 4.125 1.00 91.62 93 ASP A O 1
ATOM 764 N N . CYS A 1 94 ? -13.508 1.870 5.632 1.00 92.06 94 CYS A N 1
ATOM 765 C CA . CYS A 1 94 ? -12.607 0.776 5.269 1.00 92.06 94 CYS A CA 1
ATOM 766 C C . CYS A 1 94 ? -12.846 0.304 3.824 1.00 92.06 94 CYS A C 1
ATOM 768 O O . CYS A 1 94 ? -11.886 0.105 3.073 1.00 92.06 94 CYS A O 1
ATOM 770 N N . ALA A 1 95 ? -14.106 0.153 3.404 1.00 93.88 95 ALA A N 1
ATOM 771 C CA . ALA A 1 95 ? -14.446 -0.259 2.045 1.00 93.88 95 ALA A CA 1
ATOM 772 C C . ALA A 1 95 ? -13.971 0.759 0.996 1.00 93.88 95 ALA A C 1
ATOM 774 O O . ALA A 1 95 ? -13.343 0.390 -0.004 1.00 93.88 95 ALA A O 1
ATOM 775 N N . THR A 1 96 ? -14.208 2.050 1.237 1.00 92.50 96 THR A N 1
ATOM 776 C CA . THR A 1 96 ? -13.758 3.136 0.355 1.00 92.50 96 THR A CA 1
ATOM 777 C C . THR A 1 96 ? -12.234 3.208 0.282 1.00 92.50 96 THR A C 1
ATOM 779 O O . THR A 1 96 ? -11.686 3.319 -0.820 1.00 92.50 96 THR A O 1
ATOM 782 N N . ALA A 1 97 ? -11.532 3.044 1.407 1.00 89.06 97 ALA A N 1
ATOM 783 C CA . ALA A 1 97 ? -10.072 2.987 1.438 1.00 89.06 97 ALA A CA 1
ATOM 784 C C . ALA A 1 97 ? -9.516 1.806 0.628 1.00 89.06 97 ALA A C 1
ATOM 786 O O . ALA A 1 97 ? -8.621 1.998 -0.203 1.00 89.06 97 ALA A O 1
ATOM 787 N N . MET A 1 98 ? -10.075 0.601 0.790 1.00 91.06 98 MET A N 1
ATOM 788 C CA . MET A 1 98 ? -9.678 -0.565 -0.010 1.00 91.06 98 MET A CA 1
ATOM 789 C C . MET A 1 98 ? -9.946 -0.347 -1.502 1.00 91.06 98 MET A C 1
ATOM 791 O O . MET A 1 98 ? -9.082 -0.623 -2.338 1.00 91.06 98 MET A O 1
ATOM 795 N N . ASN A 1 99 ? -11.115 0.196 -1.852 1.00 93.00 99 ASN A N 1
ATOM 796 C CA . ASN A 1 99 ? -11.466 0.513 -3.236 1.00 93.00 99 ASN A CA 1
ATOM 797 C C . ASN A 1 99 ? -10.504 1.537 -3.849 1.00 93.00 99 ASN A C 1
ATOM 799 O O . ASN A 1 99 ? -10.117 1.398 -5.012 1.00 93.00 99 ASN A O 1
ATOM 803 N N . TYR A 1 100 ? -10.071 2.533 -3.077 1.00 88.56 100 TYR A N 1
ATOM 804 C CA . TYR A 1 100 ? -9.076 3.502 -3.523 1.00 88.56 100 TYR A CA 1
ATOM 805 C C . TYR A 1 100 ? -7.715 2.840 -3.798 1.00 88.56 100 TYR A C 1
ATOM 807 O O . TYR A 1 100 ? -7.145 3.042 -4.872 1.00 88.56 100 TYR A O 1
ATOM 815 N N . GLN A 1 101 ? -7.236 1.972 -2.898 1.00 85.50 101 GLN A N 1
ATOM 816 C CA . GLN A 1 101 ? -5.989 1.214 -3.094 1.00 85.50 101 GLN A CA 1
ATOM 817 C C . GLN A 1 101 ? -6.051 0.314 -4.343 1.00 85.50 101 GLN A C 1
ATOM 819 O O . GLN A 1 101 ? -5.112 0.272 -5.143 1.00 85.50 101 GLN A O 1
ATOM 824 N N . ILE A 1 102 ? -7.181 -0.364 -4.565 1.00 89.00 102 ILE A N 1
ATOM 825 C CA . ILE A 1 102 ? -7.402 -1.204 -5.752 1.00 89.00 102 ILE A CA 1
ATOM 826 C C . ILE A 1 102 ? -7.382 -0.356 -7.028 1.00 89.00 102 ILE A C 1
ATOM 828 O O . ILE A 1 102 ? -6.724 -0.734 -8.003 1.00 89.00 102 ILE A O 1
ATOM 832 N N . LYS A 1 103 ? -8.069 0.797 -7.034 1.00 89.81 103 LYS A N 1
ATOM 833 C CA . LYS A 1 103 ? -8.082 1.723 -8.178 1.00 89.81 103 LYS A CA 1
ATOM 834 C C . LYS A 1 103 ? -6.670 2.179 -8.536 1.00 89.81 103 LYS A C 1
ATOM 836 O O . LYS A 1 103 ? -6.319 2.131 -9.711 1.00 89.81 103 LYS A O 1
ATOM 841 N N . GLN A 1 104 ? -5.837 2.534 -7.555 1.00 83.25 104 GLN A N 1
ATOM 842 C CA . GLN A 1 104 ? -4.447 2.938 -7.802 1.00 83.25 104 GLN A CA 1
ATOM 843 C C . GLN A 1 104 ? -3.639 1.848 -8.519 1.00 83.25 104 GLN A C 1
ATOM 845 O O . GLN A 1 104 ? -2.985 2.124 -9.526 1.00 83.25 104 GLN A O 1
ATOM 850 N N . VAL A 1 105 ? -3.731 0.595 -8.061 1.00 84.31 105 VAL A N 1
ATOM 851 C CA . VAL A 1 105 ? -3.024 -0.532 -8.696 1.00 84.31 105 VAL A CA 1
ATOM 852 C C . VAL A 1 105 ? -3.525 -0.780 -10.121 1.00 84.31 105 VAL A C 1
ATOM 854 O O . VAL A 1 105 ? -2.729 -1.051 -11.023 1.00 84.31 105 VAL A O 1
ATOM 857 N N . VAL A 1 106 ? -4.837 -0.684 -10.347 1.00 86.75 106 VAL A N 1
ATOM 858 C CA . VAL A 1 106 ? -5.436 -0.882 -11.676 1.00 86.75 106 VAL A CA 1
ATOM 859 C C . VAL A 1 106 ? -5.035 0.237 -12.640 1.00 86.75 106 VAL A C 1
ATOM 861 O O . VAL A 1 106 ? -4.676 -0.054 -13.782 1.00 86.75 106 VAL A O 1
ATOM 864 N N . LEU A 1 107 ? -5.038 1.492 -12.186 1.00 85.88 107 LEU A N 1
ATOM 865 C CA . LEU A 1 107 ? -4.616 2.642 -12.987 1.00 85.88 107 LEU A CA 1
ATOM 866 C C . LEU A 1 107 ? -3.145 2.532 -13.386 1.00 85.88 107 LEU A C 1
ATOM 868 O O . LEU A 1 107 ? -2.836 2.656 -14.567 1.00 85.88 107 LEU A O 1
ATOM 872 N N . LEU A 1 108 ? -2.254 2.210 -12.443 1.00 84.81 108 LEU A N 1
ATOM 873 C CA . LEU A 1 108 ? -0.831 2.010 -12.736 1.00 84.81 108 LEU A CA 1
ATOM 874 C C . LEU A 1 108 ? -0.610 0.906 -13.775 1.00 84.81 108 LEU A C 1
ATOM 876 O O . LEU A 1 108 ? 0.159 1.088 -14.716 1.00 84.81 108 LEU A O 1
ATOM 880 N N . ARG A 1 109 ? -1.325 -0.221 -13.662 1.00 82.44 109 ARG A N 1
ATOM 881 C CA . ARG A 1 109 ? -1.247 -1.291 -14.671 1.00 82.44 109 ARG A CA 1
ATOM 882 C C . ARG A 1 109 ? -1.719 -0.827 -16.043 1.00 82.44 109 ARG A C 1
ATOM 884 O O . ARG A 1 109 ? -1.089 -1.163 -17.040 1.00 82.44 109 ARG A O 1
ATOM 891 N N . ARG A 1 110 ? -2.803 -0.052 -16.099 1.00 85.38 110 ARG A N 1
ATOM 892 C CA . ARG A 1 110 ? -3.330 0.484 -17.359 1.00 85.38 110 ARG A CA 1
ATOM 893 C C . ARG A 1 110 ? -2.355 1.473 -18.004 1.00 85.38 110 ARG A C 1
ATOM 895 O O . ARG A 1 110 ? -2.150 1.404 -19.211 1.00 85.38 110 ARG A O 1
ATOM 902 N N . LEU A 1 111 ? -1.729 2.336 -17.204 1.00 87.81 111 LEU A N 1
ATOM 903 C CA . LEU A 1 111 ? -0.733 3.309 -17.661 1.00 87.81 111 LEU A CA 1
ATOM 904 C C . LEU A 1 111 ? 0.527 2.642 -18.220 1.00 87.81 111 LEU A C 1
ATOM 906 O O . LEU A 1 111 ? 1.105 3.162 -19.163 1.00 87.81 111 LEU A O 1
ATOM 910 N N . LEU A 1 112 ? 0.937 1.495 -17.669 1.00 85.38 112 LEU A N 1
ATOM 911 C CA . LEU A 1 112 ? 2.109 0.748 -18.141 1.00 85.38 112 LEU A CA 1
ATOM 912 C C . LEU A 1 112 ? 1.826 -0.139 -19.359 1.00 85.38 112 LEU A C 1
ATOM 914 O O . LEU A 1 112 ? 2.746 -0.457 -20.108 1.00 85.38 112 LEU A O 1
ATOM 918 N N . TYR A 1 113 ? 0.570 -0.528 -19.583 1.00 83.25 113 TYR A N 1
ATOM 919 C CA . TYR A 1 113 ? 0.209 -1.384 -20.712 1.00 83.25 113 TYR A CA 1
ATOM 920 C C . TYR A 1 113 ? 0.443 -0.690 -22.062 1.00 83.25 113 TYR A C 1
ATOM 922 O O . TYR A 1 113 ? 1.076 -1.263 -22.944 1.00 83.25 113 TYR A O 1
ATOM 930 N N . TYR A 1 114 ? -0.012 0.560 -22.204 1.00 85.62 114 TYR A N 1
ATOM 931 C CA . TYR A 1 114 ? 0.146 1.340 -23.437 1.00 85.62 114 TYR A CA 1
ATOM 932 C C . TYR A 1 114 ? 1.610 1.484 -23.905 1.00 85.62 114 TYR A C 1
ATOM 934 O O . TYR A 1 114 ? 1.902 1.085 -25.034 1.00 85.62 114 TYR A O 1
ATOM 942 N N . PRO A 1 115 ? 2.551 1.988 -23.079 1.00 88.12 115 PRO A N 1
ATOM 943 C CA . PRO A 1 115 ? 3.940 2.121 -23.499 1.00 88.12 115 PRO A CA 1
ATOM 944 C C . PRO A 1 115 ? 4.574 0.764 -23.805 1.00 88.12 115 PRO A C 1
ATOM 946 O O . PRO A 1 115 ? 5.364 0.679 -24.736 1.00 88.12 115 PRO A O 1
ATOM 949 N N . PHE A 1 116 ? 4.205 -0.313 -23.103 1.00 89.38 116 PHE A N 1
ATOM 950 C CA . PHE A 1 116 ? 4.732 -1.644 -23.408 1.00 89.38 116 PHE A CA 1
ATOM 951 C C . PHE A 1 116 ? 4.276 -2.159 -24.782 1.00 89.38 116 PHE A C 1
ATOM 953 O O . PHE A 1 116 ? 5.101 -2.643 -25.556 1.00 89.38 116 PHE A O 1
ATOM 960 N N . VAL A 1 117 ? 2.988 -2.019 -25.117 1.00 89.56 117 VAL A N 1
ATOM 961 C CA . VAL A 1 117 ? 2.464 -2.401 -26.441 1.00 89.56 117 VAL A CA 1
ATOM 962 C C . VAL A 1 117 ? 3.134 -1.581 -27.542 1.00 89.56 117 VAL A C 1
ATOM 964 O O . VAL A 1 117 ? 3.620 -2.152 -28.516 1.00 89.56 117 VAL A O 1
ATOM 967 N N . LEU A 1 118 ? 3.230 -0.261 -27.362 1.00 90.12 118 LEU A N 1
ATOM 968 C CA . LEU A 1 118 ? 3.877 0.628 -28.326 1.00 90.12 118 LEU A CA 1
ATOM 969 C C . LEU A 1 118 ? 5.358 0.277 -28.530 1.00 90.12 118 LEU A C 1
ATOM 971 O O . LEU A 1 118 ? 5.802 0.159 -29.669 1.00 90.12 118 LEU A O 1
ATOM 975 N N . LEU A 1 119 ? 6.113 0.070 -27.445 1.00 88.56 119 LEU A N 1
ATOM 976 C CA . LEU A 1 119 ? 7.520 -0.336 -27.513 1.00 88.56 119 LEU A CA 1
ATOM 977 C C . LEU A 1 119 ? 7.690 -1.692 -28.200 1.00 88.56 119 LEU A C 1
ATOM 979 O O . LEU A 1 119 ? 8.641 -1.870 -28.954 1.00 88.56 119 LEU A O 1
ATOM 983 N N . THR A 1 120 ? 6.763 -2.625 -27.978 1.00 88.94 120 THR A N 1
ATOM 984 C CA . THR A 1 120 ? 6.779 -3.941 -28.633 1.00 88.94 120 THR A CA 1
ATOM 985 C C . THR A 1 120 ? 6.578 -3.804 -30.143 1.00 88.94 120 THR A C 1
ATOM 987 O O . THR A 1 120 ? 7.336 -4.385 -30.914 1.00 88.94 120 THR A O 1
ATOM 990 N N . VAL A 1 121 ? 5.606 -2.996 -30.580 1.00 92.81 121 VAL A N 1
ATOM 991 C CA . VAL A 1 121 ? 5.374 -2.722 -32.010 1.00 92.81 121 VAL A CA 1
ATOM 992 C C . VAL A 1 121 ? 6.567 -1.993 -32.628 1.00 92.81 121 VAL A C 1
ATOM 994 O O . VAL A 1 121 ? 7.022 -2.366 -33.706 1.00 92.81 121 VAL A O 1
ATOM 997 N N . LEU A 1 122 ? 7.120 -0.993 -31.936 1.00 90.06 122 LEU A N 1
ATOM 998 C CA . LEU A 1 122 ? 8.297 -0.260 -32.399 1.00 90.06 122 LEU A CA 1
ATOM 999 C C . LEU A 1 122 ? 9.509 -1.188 -32.558 1.00 90.06 122 LEU A C 1
ATOM 1001 O O . LEU A 1 122 ? 10.177 -1.152 -33.588 1.00 90.06 122 LEU A O 1
ATOM 1005 N N . ALA A 1 123 ? 9.766 -2.047 -31.570 1.00 85.94 123 ALA A N 1
ATOM 1006 C CA . ALA A 1 123 ? 10.839 -3.034 -31.626 1.00 85.94 123 ALA A CA 1
ATOM 1007 C C . ALA A 1 123 ? 10.636 -4.035 -32.773 1.00 85.94 123 ALA A C 1
ATOM 1009 O O . ALA A 1 123 ? 11.600 -4.367 -33.460 1.00 85.94 123 ALA A O 1
ATOM 1010 N N . LEU A 1 124 ? 9.394 -4.467 -33.024 1.00 90.31 124 LEU A N 1
ATOM 1011 C CA . LEU A 1 124 ? 9.057 -5.343 -34.147 1.00 90.31 124 LEU A CA 1
ATOM 1012 C C . LEU A 1 124 ? 9.361 -4.676 -35.497 1.00 90.31 124 LEU A C 1
ATOM 1014 O O . LEU A 1 124 ? 10.011 -5.284 -36.344 1.00 90.31 124 LEU A O 1
ATOM 1018 N N . VAL A 1 125 ? 8.930 -3.424 -35.688 1.00 90.38 125 VAL A N 1
ATOM 1019 C CA . VAL A 1 125 ? 9.188 -2.665 -36.923 1.00 90.38 125 VAL A CA 1
ATOM 1020 C C . VAL A 1 125 ? 10.690 -2.480 -37.133 1.00 90.38 125 VAL A C 1
ATOM 1022 O O . VAL A 1 125 ? 11.195 -2.798 -38.206 1.00 90.38 125 VAL A O 1
ATOM 1025 N N . ILE A 1 126 ? 11.421 -2.035 -36.106 1.00 86.38 126 ILE A N 1
ATOM 1026 C CA . ILE A 1 126 ? 12.882 -1.871 -36.176 1.00 86.38 126 ILE A CA 1
ATOM 1027 C C . ILE A 1 126 ? 13.568 -3.209 -36.500 1.00 86.38 126 ILE A C 1
ATOM 1029 O O . ILE A 1 126 ? 14.468 -3.243 -37.340 1.00 86.38 126 ILE A O 1
ATOM 1033 N N . GLY A 1 127 ? 13.124 -4.311 -35.888 1.00 85.56 127 GLY A N 1
ATOM 1034 C CA . GLY A 1 127 ? 13.643 -5.652 -36.161 1.00 85.56 127 GLY A CA 1
ATOM 1035 C C . GLY A 1 127 ? 13.408 -6.106 -37.605 1.00 85.56 127 GLY A C 1
ATOM 1036 O O . GLY A 1 127 ? 14.312 -6.668 -38.226 1.00 85.56 127 GLY A O 1
ATOM 1037 N N . LEU A 1 128 ? 12.238 -5.810 -38.179 1.00 90.44 128 LEU A N 1
ATOM 1038 C CA . LEU A 1 128 ? 11.931 -6.099 -39.585 1.00 90.44 128 LEU A CA 1
ATOM 1039 C C . LEU A 1 128 ? 12.836 -5.291 -40.522 1.00 90.44 128 LEU A C 1
ATOM 1041 O O . LEU A 1 128 ? 13.453 -5.858 -41.425 1.00 90.44 128 LEU A O 1
ATOM 1045 N N . LEU A 1 129 ? 12.981 -3.984 -40.273 1.00 87.19 129 LEU A N 1
ATOM 1046 C CA . LEU A 1 129 ? 13.877 -3.131 -41.059 1.00 87.19 129 LEU A CA 1
ATOM 1047 C C . LEU A 1 129 ? 15.313 -3.682 -41.056 1.00 87.19 129 LEU A C 1
ATOM 1049 O O . LEU A 1 129 ? 15.955 -3.739 -42.102 1.00 87.19 129 LEU A O 1
ATOM 1053 N N . GLN A 1 130 ? 15.809 -4.125 -39.901 1.00 83.62 130 GLN A N 1
ATOM 1054 C CA . GLN A 1 130 ? 17.170 -4.650 -39.778 1.00 83.62 130 GLN A CA 1
ATOM 1055 C C . GLN A 1 130 ? 17.371 -6.019 -40.430 1.00 83.62 130 GLN A C 1
ATOM 1057 O O . GLN A 1 130 ? 18.434 -6.262 -40.991 1.00 83.62 130 GLN A O 1
ATOM 1062 N N . THR A 1 131 ? 16.381 -6.908 -40.361 1.00 84.31 131 THR A N 1
ATOM 1063 C CA . THR A 1 131 ? 16.506 -8.277 -40.892 1.00 84.31 131 THR A CA 1
ATOM 1064 C C . THR A 1 131 ? 16.293 -8.356 -42.398 1.00 84.31 131 THR A C 1
ATOM 1066 O O . THR A 1 131 ? 16.941 -9.169 -43.048 1.00 84.31 131 THR A O 1
ATOM 1069 N N . PHE A 1 132 ? 15.431 -7.509 -42.966 1.00 88.38 132 PHE A N 1
ATOM 1070 C CA . PHE A 1 132 ? 15.080 -7.587 -44.386 1.00 88.38 132 PHE A CA 1
ATOM 1071 C C . PHE A 1 132 ? 15.609 -6.417 -45.214 1.00 88.38 132 PHE A C 1
ATOM 1073 O O . PHE A 1 132 ? 16.112 -6.633 -46.312 1.00 88.38 132 PHE A O 1
ATOM 1080 N N . ILE A 1 133 ? 15.520 -5.183 -44.712 1.00 87.06 133 ILE A N 1
ATOM 1081 C CA . ILE A 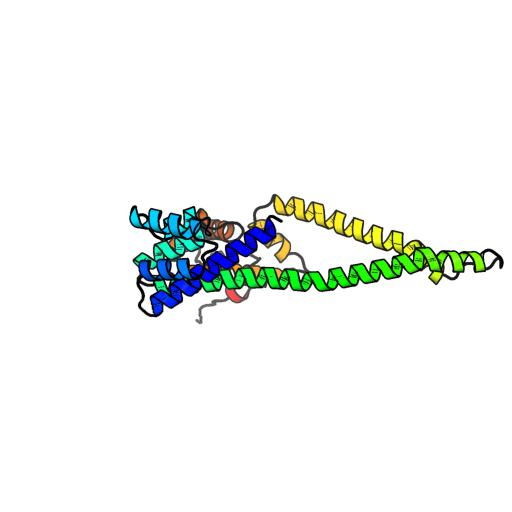1 133 ? 15.776 -3.984 -45.528 1.00 87.06 133 ILE A CA 1
ATOM 1082 C C . ILE A 1 133 ? 17.249 -3.573 -45.493 1.00 87.06 133 ILE A C 1
ATOM 1084 O O . ILE A 1 133 ? 17.841 -3.324 -46.540 1.00 87.06 133 ILE A O 1
ATOM 1088 N N . VAL A 1 134 ? 17.875 -3.546 -44.314 1.00 85.38 134 VAL A N 1
ATOM 1089 C CA . VAL A 1 134 ? 19.311 -3.239 -44.186 1.00 85.38 134 VAL A CA 1
ATOM 1090 C C . VAL A 1 134 ? 20.202 -4.130 -45.062 1.00 85.38 134 VAL A C 1
ATOM 1092 O O . VAL A 1 134 ? 21.017 -3.558 -45.786 1.00 85.38 134 VAL A O 1
ATOM 1095 N N . PRO A 1 135 ? 20.071 -5.476 -45.076 1.00 83.69 135 PRO A N 1
ATOM 1096 C CA . PRO A 1 135 ? 20.943 -6.306 -45.908 1.00 83.69 135 PRO A CA 1
ATOM 1097 C C . PRO A 1 135 ? 20.749 -6.044 -47.404 1.00 83.69 135 PRO A C 1
ATOM 1099 O O . PRO A 1 135 ? 21.722 -6.044 -48.151 1.00 83.69 135 PRO A O 1
ATOM 1102 N N . GLN A 1 136 ? 19.521 -5.754 -47.850 1.00 83.94 136 GLN A N 1
ATOM 1103 C CA . GLN A 1 136 ? 19.262 -5.393 -49.248 1.00 83.94 136 GLN A CA 1
ATOM 1104 C C . GLN A 1 136 ? 19.989 -4.105 -49.636 1.00 83.94 136 GLN A C 1
ATOM 1106 O O . GLN A 1 136 ? 20.601 -4.045 -50.699 1.00 83.94 136 GLN A O 1
ATOM 1111 N N . ILE A 1 137 ? 19.973 -3.095 -48.762 1.00 81.69 137 ILE A N 1
ATOM 1112 C CA . ILE A 1 137 ? 20.686 -1.841 -49.007 1.00 81.69 137 ILE A CA 1
ATOM 1113 C C . ILE A 1 137 ? 22.205 -2.076 -49.013 1.00 81.69 137 ILE A C 1
ATOM 1115 O O . ILE A 1 137 ? 22.887 -1.574 -49.902 1.00 81.69 137 ILE A O 1
ATOM 1119 N N . GLU A 1 138 ? 22.745 -2.873 -48.085 1.00 80.12 138 GLU A N 1
ATOM 1120 C CA . GLU A 1 138 ? 24.181 -3.207 -48.063 1.00 80.12 138 GLU A CA 1
ATOM 1121 C C . GLU A 1 138 ? 24.650 -3.877 -49.363 1.00 80.12 138 GLU A C 1
ATOM 1123 O O . GLU A 1 138 ? 25.708 -3.520 -49.882 1.00 80.12 138 GLU A O 1
ATOM 1128 N N . LEU A 1 139 ? 23.845 -4.777 -49.939 1.00 81.38 139 LEU A N 1
ATOM 1129 C CA . LEU A 1 139 ? 24.157 -5.428 -51.218 1.00 81.38 139 LEU A CA 1
ATOM 1130 C C . LEU A 1 139 ? 24.248 -4.436 -52.391 1.00 81.38 139 LEU A C 1
ATOM 1132 O O . LEU A 1 139 ? 25.094 -4.612 -53.271 1.00 81.38 139 LEU A O 1
ATOM 1136 N N . LEU A 1 140 ? 23.424 -3.381 -52.392 1.00 81.31 140 LEU A N 1
ATOM 1137 C CA . LEU A 1 140 ? 23.459 -2.323 -53.414 1.00 81.31 140 LEU A CA 1
ATOM 1138 C C . LEU A 1 140 ? 24.716 -1.448 -53.310 1.00 81.31 140 LEU A C 1
ATOM 1140 O O . LEU A 1 140 ? 25.225 -0.975 -54.325 1.00 81.31 140 LEU A O 1
ATOM 1144 N N . PHE A 1 141 ? 25.225 -1.227 -52.095 1.00 76.88 141 PHE A N 1
ATOM 1145 C CA . PHE A 1 141 ? 26.431 -0.422 -51.873 1.00 76.88 141 PHE A CA 1
ATOM 1146 C C . PHE A 1 141 ? 27.726 -1.224 -52.034 1.00 76.88 141 PHE A C 1
ATOM 1148 O O . PHE A 1 141 ? 28.730 -0.655 -52.457 1.00 76.88 141 PHE A O 1
ATOM 1155 N N . ALA A 1 142 ? 27.703 -2.536 -51.781 1.00 72.75 142 ALA A N 1
ATOM 1156 C CA . ALA A 1 142 ? 28.871 -3.408 -51.929 1.00 72.75 142 ALA A CA 1
ATOM 1157 C C . ALA A 1 142 ? 29.458 -3.419 -53.355 1.00 72.75 142 ALA A C 1
ATOM 1159 O O . ALA A 1 142 ? 30.655 -3.626 -53.517 1.00 72.75 142 ALA A O 1
ATOM 1160 N N . HIS A 1 143 ? 28.637 -3.172 -54.379 1.00 69.69 143 HIS A N 1
ATOM 1161 C CA . HIS A 1 143 ? 29.054 -3.212 -55.785 1.00 69.69 143 HIS A CA 1
ATOM 1162 C C . HIS A 1 143 ? 29.590 -1.877 -56.326 1.00 69.69 143 HIS A C 1
ATOM 1164 O O . HIS A 1 143 ? 30.208 -1.864 -57.384 1.00 69.69 143 HIS A O 1
ATOM 1170 N N . ASN A 1 144 ? 29.357 -0.760 -55.627 1.00 68.94 144 ASN A N 1
ATOM 1171 C CA . ASN A 1 144 ? 29.597 0.589 -56.158 1.00 68.94 144 ASN A CA 1
ATOM 1172 C C . ASN A 1 144 ? 30.807 1.309 -55.526 1.00 68.94 144 ASN A C 1
ATOM 1174 O O . ASN A 1 144 ? 30.952 2.509 -55.735 1.00 68.94 144 ASN A O 1
ATOM 1178 N N . GLU A 1 145 ? 31.621 0.621 -54.708 1.00 64.19 145 GLU A N 1
ATOM 1179 C CA . GLU A 1 145 ? 32.732 1.188 -53.902 1.00 64.19 145 GLU A CA 1
ATOM 1180 C C . GLU A 1 145 ? 32.380 2.480 -53.128 1.00 64.19 145 GLU A C 1
ATOM 1182 O O . GLU A 1 145 ? 33.244 3.247 -52.705 1.00 64.19 145 GLU A O 1
ATOM 1187 N N . ALA A 1 146 ? 31.090 2.734 -52.908 1.00 66.56 146 ALA A N 1
ATOM 1188 C CA . ALA A 1 146 ? 30.606 3.931 -52.248 1.00 66.56 146 ALA A CA 1
ATOM 1189 C C . ALA A 1 146 ? 30.511 3.684 -50.741 1.00 66.56 146 ALA A C 1
ATOM 1191 O O . ALA A 1 146 ? 29.882 2.724 -50.287 1.00 66.56 146 ALA A O 1
ATOM 1192 N N . SER A 1 147 ? 31.106 4.582 -49.955 1.00 67.88 147 SER A N 1
ATOM 1193 C CA . SER A 1 147 ? 30.991 4.575 -48.498 1.00 67.88 147 SER A CA 1
ATOM 1194 C C . SER A 1 147 ? 29.513 4.545 -48.093 1.00 67.88 147 SER A C 1
ATOM 1196 O O . SER A 1 147 ? 28.745 5.394 -48.560 1.00 67.88 147 SER A O 1
ATOM 1198 N N . PRO A 1 148 ? 29.084 3.620 -47.216 1.00 70.00 148 PRO A N 1
ATOM 1199 C CA . PRO A 1 148 ? 27.697 3.578 -46.786 1.00 70.00 148 PRO A CA 1
ATOM 1200 C C . PRO A 1 148 ? 27.311 4.913 -46.130 1.00 70.00 148 PRO A C 1
ATOM 1202 O O . PRO A 1 148 ? 28.084 5.448 -45.325 1.00 70.00 148 PRO A O 1
ATOM 1205 N N . PRO A 1 149 ? 26.121 5.464 -46.434 1.00 79.94 149 PRO A N 1
ATOM 1206 C CA . PRO A 1 149 ? 25.689 6.727 -45.854 1.00 79.94 149 PRO A CA 1
ATOM 1207 C C . PRO A 1 149 ? 25.625 6.611 -44.328 1.00 79.94 149 PRO A C 1
ATOM 1209 O O . PRO A 1 149 ? 25.243 5.573 -43.785 1.00 79.94 149 PRO A O 1
ATOM 1212 N N . PHE A 1 150 ? 25.964 7.693 -43.622 1.00 77.94 150 PHE A N 1
ATOM 1213 C CA . PHE A 1 150 ? 26.001 7.735 -42.152 1.00 77.94 150 PHE A CA 1
ATOM 1214 C C . PHE A 1 150 ? 24.718 7.185 -41.495 1.00 77.94 150 PHE A C 1
ATOM 1216 O O . PHE A 1 150 ? 24.782 6.484 -40.485 1.00 77.94 150 PHE A O 1
ATOM 1223 N N . LEU A 1 151 ? 23.557 7.428 -42.113 1.00 76.69 151 LEU A N 1
ATOM 1224 C CA . LEU A 1 151 ? 22.264 6.875 -41.699 1.00 76.69 151 LEU A CA 1
ATOM 1225 C C . LEU A 1 151 ? 22.244 5.337 -41.656 1.00 76.69 151 LEU A C 1
ATOM 1227 O O . LEU A 1 151 ? 21.712 4.771 -40.704 1.00 76.69 151 LEU A O 1
ATOM 1231 N N . LEU A 1 152 ? 22.855 4.660 -42.634 1.00 79.00 152 LEU A N 1
ATOM 1232 C CA . LEU A 1 152 ? 22.943 3.196 -42.683 1.00 79.00 152 LEU A CA 1
ATOM 1233 C C . LEU A 1 152 ? 23.806 2.654 -41.535 1.00 79.00 152 LEU A C 1
ATOM 1235 O O . LEU A 1 152 ? 23.428 1.689 -40.874 1.00 79.00 152 LEU A O 1
ATOM 1239 N N . LEU A 1 153 ? 24.937 3.311 -41.249 1.00 76.56 153 LEU A N 1
ATOM 1240 C CA . LEU A 1 153 ? 25.824 2.953 -40.137 1.00 76.56 153 LEU A CA 1
ATOM 1241 C C . LEU A 1 153 ? 25.115 3.102 -38.778 1.00 76.56 153 LEU A C 1
ATOM 1243 O O . LEU A 1 153 ? 25.247 2.236 -37.907 1.00 76.56 153 LEU A O 1
ATOM 1247 N N . LEU A 1 154 ? 24.348 4.185 -38.605 1.00 76.69 154 LEU A N 1
ATOM 1248 C CA . LEU A 1 154 ? 23.555 4.438 -37.401 1.00 76.69 154 LEU A CA 1
ATOM 1249 C C . LEU A 1 154 ? 22.479 3.359 -37.215 1.00 76.69 154 LEU A C 1
ATOM 1251 O O . LEU A 1 154 ? 22.345 2.803 -36.125 1.00 76.69 154 LEU A O 1
ATOM 1255 N N . LEU A 1 155 ? 21.766 3.006 -38.289 1.00 77.50 155 LEU A N 1
ATOM 1256 C CA . LEU A 1 155 ? 20.715 1.986 -38.270 1.00 77.50 155 LEU A CA 1
ATOM 1257 C C . LEU A 1 155 ? 21.277 0.577 -38.008 1.00 77.50 155 LEU A C 1
ATOM 1259 O O . LEU A 1 155 ? 20.674 -0.200 -37.261 1.00 77.50 155 LEU A O 1
ATOM 1263 N N . LYS A 1 156 ? 22.474 0.281 -38.538 1.00 78.94 156 LYS A N 1
ATOM 1264 C CA . LYS A 1 156 ? 23.216 -0.962 -38.282 1.00 78.94 156 LYS A CA 1
ATOM 1265 C C . LYS A 1 156 ? 23.651 -1.082 -36.825 1.00 78.94 156 LYS A C 1
ATOM 1267 O O . LYS A 1 156 ? 23.561 -2.163 -36.262 1.00 78.94 156 LYS A O 1
ATOM 1272 N N . LYS A 1 157 ? 24.083 0.005 -36.177 1.00 80.38 157 LYS A N 1
ATOM 1273 C CA . LYS A 1 157 ? 24.479 -0.005 -34.753 1.00 80.38 157 LYS A CA 1
ATOM 1274 C C . LYS A 1 157 ? 23.314 0.206 -33.778 1.00 80.38 157 LYS A C 1
ATOM 1276 O O . LYS A 1 157 ? 23.496 0.028 -32.573 1.00 80.38 157 LYS A O 1
ATOM 1281 N N . ALA A 1 158 ? 22.122 0.539 -34.274 1.00 77.06 158 ALA A N 1
ATOM 1282 C CA . ALA A 1 158 ? 20.964 0.864 -33.444 1.00 77.06 158 ALA A CA 1
ATOM 1283 C C . ALA A 1 158 ? 20.545 -0.281 -32.508 1.00 77.06 158 ALA A C 1
ATOM 1285 O O . ALA A 1 158 ? 20.150 -0.015 -31.376 1.00 77.06 158 ALA A O 1
ATOM 1286 N N . HIS A 1 159 ? 20.680 -1.547 -32.926 1.00 74.81 159 HIS A N 1
ATOM 1287 C CA . HIS A 1 159 ? 20.349 -2.677 -32.051 1.00 74.81 159 HIS A CA 1
ATOM 1288 C C . HIS A 1 159 ? 21.324 -2.807 -30.875 1.00 74.81 159 HIS A C 1
ATOM 1290 O O . HIS A 1 159 ? 20.873 -2.951 -29.743 1.00 74.81 159 HIS A O 1
ATOM 1296 N N . TYR A 1 160 ? 22.636 -2.659 -31.096 1.00 77.50 160 TYR A N 1
ATOM 1297 C CA . TYR A 1 160 ? 23.621 -2.642 -30.007 1.00 77.50 160 TYR A CA 1
ATOM 1298 C C . TYR A 1 160 ? 23.413 -1.456 -29.055 1.00 77.50 160 TYR A C 1
ATOM 1300 O O . TYR A 1 160 ? 23.548 -1.616 -27.844 1.00 77.50 160 TYR A O 1
ATOM 1308 N N . GLY A 1 161 ? 23.035 -0.282 -29.577 1.00 75.25 161 GLY A N 1
ATOM 1309 C CA . GLY A 1 161 ? 22.719 0.899 -28.764 1.00 75.25 161 GLY A CA 1
ATOM 1310 C C . GLY A 1 161 ? 21.462 0.724 -27.903 1.00 75.25 161 GLY A C 1
ATOM 1311 O O . GLY A 1 161 ? 21.491 0.975 -26.698 1.00 75.25 161 GLY A O 1
ATOM 1312 N N . LEU A 1 162 ? 20.361 0.247 -28.489 1.00 74.38 162 LEU A N 1
ATOM 1313 C CA . LEU A 1 162 ? 19.108 0.003 -27.764 1.00 74.38 162 LEU A CA 1
ATOM 1314 C C . LEU A 1 162 ? 19.259 -1.109 -26.721 1.00 74.38 162 LEU A C 1
ATOM 1316 O O . LEU A 1 162 ? 18.849 -0.935 -25.575 1.00 74.38 162 LEU A O 1
ATOM 1320 N N . ILE A 1 163 ? 19.899 -2.223 -27.084 1.00 78.00 163 ILE A N 1
ATOM 1321 C CA . ILE A 1 163 ? 20.149 -3.327 -26.151 1.00 78.00 163 ILE A CA 1
ATOM 1322 C C . ILE A 1 163 ? 21.124 -2.877 -25.054 1.00 78.00 163 ILE A C 1
ATOM 1324 O O . ILE A 1 163 ? 20.874 -3.135 -23.880 1.00 78.00 163 ILE A O 1
ATOM 1328 N N . GLY A 1 164 ? 22.181 -2.136 -25.399 1.00 78.38 164 GLY A N 1
ATOM 1329 C CA . GLY A 1 164 ? 23.147 -1.599 -24.440 1.00 78.38 164 GLY A CA 1
ATOM 1330 C C . GLY A 1 164 ? 22.516 -0.641 -23.431 1.00 78.38 164 GLY A C 1
ATOM 1331 O O . GLY A 1 164 ? 22.667 -0.829 -22.228 1.00 78.38 164 GLY A O 1
ATOM 1332 N N . THR A 1 165 ? 21.747 0.349 -23.889 1.00 76.25 165 THR A N 1
ATOM 1333 C CA . THR A 1 165 ? 21.037 1.284 -22.995 1.00 76.25 165 THR A CA 1
ATOM 1334 C C . THR A 1 165 ? 19.982 0.587 -22.136 1.00 76.25 165 THR A C 1
ATOM 1336 O O . THR A 1 165 ? 19.848 0.925 -20.958 1.00 76.25 165 THR A O 1
ATOM 1339 N N . ALA A 1 166 ? 19.277 -0.419 -22.668 1.00 78.50 166 ALA A N 1
ATOM 1340 C CA . ALA A 1 166 ? 18.347 -1.241 -21.899 1.00 78.50 166 ALA A CA 1
ATOM 1341 C C . ALA A 1 166 ? 19.075 -2.055 -20.819 1.00 78.50 166 ALA A C 1
ATOM 1343 O O . ALA A 1 166 ? 18.659 -2.029 -19.662 1.00 78.50 166 ALA A O 1
ATOM 1344 N N . ILE A 1 167 ? 20.190 -2.709 -21.158 1.00 81.44 167 ILE A N 1
ATOM 1345 C CA . ILE A 1 167 ? 21.020 -3.464 -20.208 1.00 81.44 167 ILE A CA 1
ATOM 1346 C C . ILE A 1 167 ? 21.604 -2.540 -19.139 1.00 81.44 167 ILE A C 1
ATOM 1348 O O . ILE A 1 167 ? 21.567 -2.900 -17.970 1.00 81.44 167 ILE A O 1
ATOM 1352 N N . ILE A 1 168 ? 22.084 -1.345 -19.494 1.00 82.31 168 ILE A N 1
ATOM 1353 C CA . ILE A 1 168 ? 22.607 -0.360 -18.531 1.00 82.31 168 ILE A CA 1
ATOM 1354 C C . ILE A 1 168 ? 21.485 0.132 -17.612 1.00 82.31 168 ILE A C 1
ATOM 1356 O O . ILE A 1 168 ? 21.662 0.187 -16.398 1.00 82.31 168 ILE A O 1
ATOM 1360 N N . SER A 1 169 ? 20.309 0.436 -18.166 1.00 78.81 169 SER A N 1
ATOM 1361 C CA . SER A 1 169 ? 19.152 0.886 -17.384 1.00 78.81 169 SER A CA 1
ATOM 1362 C C . SER A 1 169 ? 18.681 -0.196 -16.415 1.00 78.81 169 SER A C 1
ATOM 1364 O O . SER A 1 169 ? 18.455 0.080 -15.239 1.00 78.81 169 SER A O 1
ATOM 1366 N N . ILE A 1 170 ? 18.587 -1.444 -16.879 1.00 82.81 170 ILE A N 1
ATOM 1367 C CA . ILE A 1 170 ? 18.238 -2.607 -16.055 1.00 82.81 170 ILE A CA 1
ATOM 1368 C C . ILE A 1 170 ? 19.342 -2.883 -15.023 1.00 82.81 170 ILE A C 1
ATOM 1370 O O . ILE A 1 170 ? 19.045 -3.110 -13.852 1.00 82.81 170 ILE A O 1
ATOM 1374 N N . GLY A 1 171 ? 20.605 -2.804 -15.433 1.00 83.44 171 GLY A N 1
ATOM 1375 C CA . GLY A 1 171 ? 21.790 -3.023 -14.608 1.00 83.44 171 GLY A CA 1
ATOM 1376 C C . GLY A 1 171 ? 21.983 -1.969 -13.522 1.00 83.44 171 GLY A C 1
ATOM 1377 O O . GLY A 1 171 ? 22.501 -2.299 -12.465 1.00 83.44 171 GLY A O 1
ATOM 1378 N N . LEU A 1 172 ? 21.506 -0.739 -13.726 1.00 82.31 172 LEU A N 1
ATOM 1379 C CA . LEU A 1 172 ? 21.440 0.293 -12.690 1.00 82.31 172 LEU A CA 1
ATOM 1380 C C . LEU A 1 172 ? 20.207 0.096 -11.790 1.00 82.31 172 LEU A C 1
ATOM 1382 O O . LEU A 1 172 ? 20.281 0.230 -10.570 1.00 82.31 172 LEU A O 1
ATOM 1386 N N . PHE A 1 173 ? 19.063 -0.259 -12.379 1.00 85.31 173 PHE A N 1
ATOM 1387 C CA . PHE A 1 173 ? 17.786 -0.356 -11.672 1.00 85.31 173 PHE A CA 1
ATOM 1388 C C . PHE A 1 173 ? 17.696 -1.566 -10.729 1.00 85.31 173 PHE A C 1
ATOM 1390 O O . PHE A 1 173 ? 17.167 -1.442 -9.623 1.00 85.31 173 PHE A O 1
ATOM 1397 N N . ILE A 1 174 ? 18.210 -2.733 -11.134 1.00 83.50 174 ILE A N 1
ATOM 1398 C CA . ILE A 1 174 ? 18.186 -3.966 -10.330 1.00 83.50 174 ILE A CA 1
ATOM 1399 C C . ILE A 1 174 ? 18.945 -3.823 -9.001 1.00 83.50 174 ILE A C 1
ATOM 1401 O O . ILE A 1 174 ? 18.327 -4.115 -7.977 1.00 83.50 174 ILE A O 1
ATOM 1405 N N . PRO A 1 175 ? 20.219 -3.384 -8.946 1.00 83.00 175 PRO A N 1
ATOM 1406 C CA . PRO A 1 175 ? 20.948 -3.264 -7.686 1.00 83.00 175 PRO A CA 1
ATOM 1407 C C . PRO A 1 175 ? 20.346 -2.185 -6.788 1.00 83.00 175 PRO A C 1
ATOM 1409 O O . PRO A 1 175 ? 20.229 -2.416 -5.590 1.00 83.00 175 PRO A O 1
ATOM 1412 N N . ILE A 1 176 ? 19.869 -1.065 -7.349 1.00 84.38 176 ILE A N 1
ATOM 1413 C CA . ILE A 1 176 ? 19.149 -0.030 -6.589 1.00 84.38 176 ILE A CA 1
ATOM 1414 C C . ILE A 1 176 ? 17.893 -0.626 -5.948 1.00 84.38 176 ILE A C 1
ATOM 1416 O O . ILE A 1 176 ? 17.683 -0.488 -4.744 1.00 84.38 176 ILE A O 1
ATOM 1420 N N . LYS A 1 177 ? 17.078 -1.349 -6.723 1.00 84.44 177 LYS A N 1
ATOM 1421 C CA . LYS A 1 177 ? 15.870 -2.008 -6.217 1.00 84.44 177 LYS A CA 1
ATOM 1422 C C . LYS A 1 177 ? 16.197 -3.095 -5.193 1.00 84.44 177 LYS A C 1
ATOM 1424 O O . LYS A 1 177 ? 15.486 -3.211 -4.202 1.00 84.44 177 LYS A O 1
ATOM 1429 N N . HIS A 1 178 ? 17.234 -3.892 -5.433 1.00 83.25 178 HIS A N 1
ATOM 1430 C CA . HIS A 1 178 ? 17.655 -4.962 -4.535 1.00 83.25 178 HIS A CA 1
ATOM 1431 C C . HIS A 1 178 ? 18.168 -4.394 -3.210 1.00 83.25 178 HIS A C 1
ATOM 1433 O O . HIS A 1 178 ? 17.755 -4.859 -2.153 1.00 83.25 178 HIS A O 1
ATOM 1439 N N . TRP A 1 179 ? 18.991 -3.345 -3.255 1.00 86.19 179 TRP A N 1
ATOM 1440 C CA . TRP A 1 179 ? 19.448 -2.619 -2.073 1.00 86.19 179 TRP A CA 1
ATOM 1441 C C . TRP A 1 179 ? 18.268 -2.004 -1.312 1.00 86.19 179 TRP A C 1
ATOM 1443 O O . TRP A 1 179 ? 18.090 -2.303 -0.136 1.00 86.19 179 TRP A O 1
ATOM 1453 N N . LEU A 1 180 ? 17.383 -1.264 -1.993 1.00 82.31 180 LEU A N 1
ATOM 1454 C CA . LEU A 1 180 ? 16.170 -0.686 -1.394 1.00 82.31 180 LEU A CA 1
ATOM 1455 C C . LEU A 1 180 ? 15.255 -1.750 -0.774 1.00 82.31 180 LEU A C 1
ATOM 1457 O O . LEU A 1 180 ? 14.680 -1.500 0.279 1.00 82.31 180 LEU A O 1
ATOM 1461 N N . ALA A 1 181 ? 15.129 -2.933 -1.382 1.00 79.38 181 ALA A N 1
ATOM 1462 C CA . ALA A 1 181 ? 14.288 -4.016 -0.869 1.00 79.38 181 ALA A CA 1
ATOM 1463 C C . ALA A 1 181 ? 14.786 -4.604 0.463 1.00 79.38 181 ALA A C 1
ATOM 1465 O O . ALA A 1 181 ? 13.975 -5.156 1.204 1.00 79.38 181 ALA A O 1
ATOM 1466 N N . HIS A 1 182 ? 16.081 -4.473 0.768 1.00 82.06 182 HIS A N 1
ATOM 1467 C CA . HIS A 1 182 ? 16.656 -4.871 2.058 1.00 82.06 182 HIS A CA 1
ATOM 1468 C C . HIS A 1 182 ? 16.563 -3.762 3.113 1.00 82.06 182 HIS A C 1
ATOM 1470 O O . HIS A 1 182 ? 16.731 -4.038 4.298 1.00 82.06 182 HIS A O 1
ATOM 1476 N N . GLN A 1 183 ? 16.281 -2.523 2.703 1.00 83.12 183 GLN A N 1
ATOM 1477 C CA . GLN A 1 183 ? 16.132 -1.396 3.615 1.00 83.12 183 GLN A CA 1
ATOM 1478 C C . GLN A 1 183 ? 14.698 -1.249 4.126 1.00 83.12 183 GLN A C 1
ATOM 1480 O O . GLN A 1 183 ? 13.729 -1.646 3.471 1.00 83.12 183 GLN A O 1
ATOM 1485 N N . SER A 1 184 ? 14.560 -0.621 5.299 1.00 84.75 184 SER A N 1
ATOM 1486 C CA . SER A 1 184 ? 13.252 -0.277 5.860 1.00 84.75 184 SER A CA 1
ATOM 1487 C C . SER A 1 184 ? 12.478 0.648 4.918 1.00 84.75 184 SER A C 1
ATOM 1489 O O . SER A 1 184 ? 13.051 1.426 4.147 1.00 84.75 184 SER A O 1
ATOM 1491 N N . ALA A 1 185 ? 11.149 0.587 4.976 1.00 84.75 185 ALA A N 1
ATOM 1492 C CA . ALA A 1 185 ? 10.306 1.408 4.111 1.00 84.75 185 ALA A CA 1
ATOM 1493 C C . ALA A 1 185 ? 10.519 2.909 4.366 1.00 84.75 185 ALA A C 1
ATOM 1495 O O . ALA A 1 185 ? 10.364 3.716 3.449 1.00 84.75 185 ALA A O 1
ATOM 1496 N N . TYR A 1 186 ? 10.939 3.270 5.581 1.00 86.38 186 TYR A N 1
ATOM 1497 C CA . TYR A 1 186 ? 11.420 4.607 5.918 1.00 86.38 186 TYR A CA 1
ATOM 1498 C C . TYR A 1 186 ? 12.599 5.068 5.048 1.00 86.38 186 TYR A C 1
ATOM 1500 O O . TYR A 1 186 ? 12.554 6.149 4.461 1.00 86.38 186 TYR A O 1
ATOM 1508 N N . GLN A 1 187 ? 13.640 4.244 4.909 1.00 86.38 187 GLN A N 1
ATOM 1509 C CA . GLN A 1 187 ? 14.810 4.592 4.096 1.00 86.38 187 GLN A CA 1
ATOM 1510 C C . GLN A 1 187 ? 14.484 4.633 2.602 1.00 86.38 187 GLN A C 1
ATOM 1512 O O . GLN A 1 187 ? 14.997 5.486 1.879 1.00 86.38 187 GLN A O 1
ATOM 1517 N N . GLN A 1 188 ? 13.578 3.765 2.141 1.00 86.19 188 GLN A N 1
ATOM 1518 C CA . GLN A 1 188 ? 13.066 3.850 0.773 1.00 86.19 188 GLN A CA 1
ATOM 1519 C C . GLN A 1 188 ? 12.372 5.197 0.535 1.00 86.19 188 GLN A C 1
ATOM 1521 O O . GLN A 1 188 ? 12.599 5.839 -0.491 1.00 86.19 188 GLN A O 1
ATOM 1526 N N . ALA A 1 189 ? 11.551 5.651 1.487 1.00 86.88 189 ALA A N 1
ATOM 1527 C CA . ALA A 1 189 ? 10.878 6.937 1.382 1.00 86.88 189 ALA A CA 1
ATOM 1528 C C . ALA A 1 189 ? 11.862 8.111 1.351 1.00 86.88 189 ALA A C 1
ATOM 1530 O O . ALA A 1 189 ? 11.699 8.998 0.510 1.00 86.88 189 ALA A O 1
ATOM 1531 N N . LEU A 1 190 ? 12.910 8.075 2.183 1.00 88.12 190 LEU A N 1
ATOM 1532 C CA . LEU A 1 190 ? 14.000 9.052 2.150 1.00 88.12 190 LEU A CA 1
ATOM 1533 C C . LEU A 1 190 ? 14.653 9.117 0.766 1.00 88.12 190 LEU A C 1
ATOM 1535 O O . LEU A 1 190 ? 14.601 10.168 0.128 1.00 88.12 190 LEU A O 1
ATOM 1539 N N . PHE A 1 191 ? 15.145 7.984 0.259 1.00 87.62 191 PHE A N 1
ATOM 1540 C CA . PHE A 1 191 ? 15.849 7.903 -1.023 1.00 87.62 191 PHE A CA 1
ATOM 1541 C C . PHE A 1 191 ? 15.032 8.497 -2.183 1.00 87.62 191 PHE A C 1
ATOM 1543 O O . PHE A 1 191 ? 15.507 9.364 -2.920 1.00 87.62 191 PHE A O 1
ATOM 1550 N N . TRP A 1 192 ? 13.765 8.088 -2.320 1.00 85.69 192 TRP A N 1
ATOM 1551 C CA . TRP A 1 192 ? 12.891 8.587 -3.389 1.00 85.69 192 TRP A CA 1
ATOM 1552 C C . TRP A 1 192 ? 12.502 10.061 -3.219 1.00 85.69 192 TRP A C 1
ATOM 1554 O O . TRP A 1 192 ? 12.208 10.733 -4.214 1.00 85.69 192 TRP A O 1
ATOM 1564 N N . SER A 1 193 ? 12.483 10.563 -1.981 1.00 84.88 193 SER A N 1
ATOM 1565 C CA . SER A 1 193 ? 12.157 11.958 -1.665 1.00 84.88 193 SER A CA 1
ATOM 1566 C C . SER A 1 193 ? 13.332 12.926 -1.837 1.00 84.88 193 SER A C 1
ATOM 1568 O O . SER A 1 193 ? 13.102 14.124 -2.014 1.00 84.88 193 SER A O 1
ATOM 1570 N N . GLU A 1 194 ? 14.565 12.420 -1.812 1.00 87.06 194 GLU A N 1
ATOM 1571 C CA . GLU A 1 194 ? 15.793 13.191 -2.040 1.00 87.06 194 GLU A CA 1
ATOM 1572 C C . GLU A 1 194 ? 16.209 13.195 -3.516 1.00 87.06 194 GLU A C 1
ATOM 1574 O O . GLU A 1 194 ? 16.825 14.150 -3.993 1.00 87.06 194 GLU A O 1
ATOM 1579 N N . PHE A 1 195 ? 15.817 12.173 -4.280 1.00 86.81 195 PHE A N 1
ATOM 1580 C CA . PHE A 1 195 ? 16.139 12.089 -5.700 1.00 86.81 195 PHE A CA 1
ATOM 1581 C C . PHE A 1 195 ? 15.431 13.183 -6.522 1.00 86.81 195 PHE A C 1
ATOM 1583 O O . PHE A 1 195 ? 14.210 13.178 -6.665 1.00 86.81 195 PHE A O 1
ATOM 1590 N N . ARG A 1 196 ? 16.201 14.111 -7.112 1.00 82.94 196 ARG A N 1
ATOM 1591 C CA . ARG A 1 196 ? 15.724 15.362 -7.749 1.00 82.94 196 ARG A CA 1
ATOM 1592 C C . ARG A 1 196 ? 14.556 15.195 -8.731 1.00 82.94 196 ARG A C 1
ATOM 1594 O O . ARG A 1 196 ? 13.682 16.054 -8.776 1.00 82.94 196 ARG A O 1
ATOM 1601 N N . LEU A 1 197 ? 14.534 14.112 -9.508 1.00 82.62 197 LEU A N 1
ATOM 1602 C CA . LEU A 1 197 ? 13.493 13.862 -10.514 1.00 82.62 197 LEU A CA 1
ATOM 1603 C C . LEU A 1 197 ? 12.175 13.362 -9.900 1.00 82.62 197 LEU A C 1
ATOM 1605 O O . LEU A 1 197 ? 11.107 13.673 -10.419 1.00 82.62 197 LEU A O 1
ATOM 1609 N N . SER A 1 198 ? 12.230 12.608 -8.798 1.00 85.94 198 SER A N 1
ATOM 1610 C CA . SER A 1 198 ? 11.046 12.032 -8.145 1.00 85.94 198 SER A CA 1
ATOM 1611 C C . SER A 1 198 ? 10.644 12.743 -6.859 1.00 85.94 198 SER A C 1
ATOM 1613 O O . SER A 1 198 ? 9.542 12.504 -6.377 1.00 85.94 198 SER A O 1
ATOM 1615 N N . ALA A 1 199 ? 11.493 13.616 -6.311 1.00 86.94 199 ALA A N 1
ATOM 1616 C CA . ALA A 1 199 ? 11.348 14.208 -4.985 1.00 86.94 199 ALA A CA 1
ATOM 1617 C C . ALA A 1 199 ? 9.957 14.805 -4.744 1.00 86.94 199 ALA A C 1
ATOM 1619 O O . ALA A 1 199 ? 9.322 14.522 -3.731 1.00 86.94 199 ALA A O 1
ATOM 1620 N N . HIS A 1 200 ? 9.453 15.598 -5.692 1.00 88.12 200 HIS A N 1
ATOM 1621 C CA . HIS A 1 200 ? 8.145 16.239 -5.564 1.00 88.12 200 HIS A CA 1
ATOM 1622 C C . HIS A 1 200 ? 6.998 15.216 -5.527 1.00 88.12 200 HIS A C 1
ATOM 1624 O O . HIS A 1 200 ? 6.180 15.226 -4.608 1.00 88.12 200 HIS A O 1
ATOM 1630 N N . ILE A 1 201 ? 6.977 14.286 -6.486 1.00 87.56 201 ILE A N 1
ATOM 1631 C CA . ILE A 1 201 ? 5.936 13.255 -6.602 1.00 87.56 201 ILE A CA 1
ATOM 1632 C C . ILE A 1 201 ? 5.998 12.293 -5.410 1.00 87.56 201 ILE A C 1
ATOM 1634 O O . ILE A 1 201 ? 4.963 11.949 -4.844 1.00 87.56 201 ILE A O 1
ATOM 1638 N N . ALA A 1 202 ? 7.201 11.899 -4.990 1.00 88.81 202 ALA A N 1
ATOM 1639 C CA . ALA A 1 202 ? 7.424 11.031 -3.841 1.00 88.81 202 ALA A CA 1
ATOM 1640 C C . ALA A 1 202 ? 6.917 11.680 -2.548 1.00 88.81 202 ALA A C 1
ATOM 1642 O O . ALA A 1 202 ? 6.176 11.044 -1.800 1.00 88.81 202 ALA A O 1
ATOM 1643 N N . LYS A 1 203 ? 7.239 12.960 -2.312 1.00 90.62 203 LYS A N 1
ATOM 1644 C CA . LYS A 1 203 ? 6.758 13.687 -1.128 1.00 90.62 203 LYS A CA 1
ATOM 1645 C C . LYS A 1 203 ? 5.238 13.794 -1.099 1.00 90.62 203 LYS A C 1
ATOM 1647 O O . LYS A 1 203 ? 4.630 13.521 -0.065 1.00 90.62 203 LYS A O 1
ATOM 1652 N N . LEU A 1 204 ? 4.612 14.132 -2.228 1.00 89.06 204 LEU A N 1
ATOM 1653 C CA . LEU A 1 204 ? 3.150 14.158 -2.338 1.00 89.06 204 LEU A CA 1
ATOM 1654 C C . LEU A 1 204 ? 2.542 12.775 -2.077 1.00 89.06 204 LEU A C 1
ATOM 1656 O O . LEU A 1 204 ? 1.587 12.658 -1.310 1.00 89.06 204 LEU A O 1
ATOM 1660 N N . TYR A 1 205 ? 3.124 11.725 -2.657 1.00 88.88 205 TYR A N 1
ATOM 1661 C CA . TYR A 1 205 ? 2.661 10.352 -2.484 1.00 88.88 205 TYR A CA 1
ATOM 1662 C C . TYR A 1 205 ? 2.728 9.896 -1.022 1.00 88.88 205 TYR A C 1
ATOM 1664 O O . TYR A 1 205 ? 1.721 9.430 -0.488 1.00 88.88 205 TYR A O 1
ATOM 1672 N N . TYR A 1 206 ? 3.875 10.054 -0.356 1.00 90.00 206 TYR A N 1
ATOM 1673 C CA . TYR A 1 206 ? 4.049 9.610 1.029 1.00 90.00 206 TYR A CA 1
ATOM 1674 C C . TYR A 1 206 ? 3.240 10.445 2.022 1.00 90.00 206 TYR A C 1
ATOM 1676 O O . TYR A 1 206 ? 2.672 9.886 2.960 1.00 90.00 206 TYR A O 1
ATOM 1684 N N . THR A 1 207 ? 3.107 11.752 1.780 1.00 90.88 207 THR A N 1
ATOM 1685 C CA . THR A 1 207 ? 2.237 12.624 2.587 1.00 90.88 207 THR A CA 1
ATOM 1686 C C . THR A 1 207 ? 0.778 12.206 2.459 1.00 90.88 207 THR A C 1
ATOM 1688 O O . THR A 1 207 ? 0.114 11.998 3.469 1.00 90.88 207 THR A O 1
ATOM 1691 N N . GLN A 1 208 ? 0.287 12.010 1.232 1.00 88.88 208 GLN A N 1
ATOM 1692 C CA . GLN A 1 208 ? -1.087 11.570 0.987 1.00 88.88 208 GLN A CA 1
ATOM 1693 C C . GLN A 1 208 ? -1.350 10.175 1.561 1.00 88.88 208 GLN A C 1
ATOM 1695 O O . GLN A 1 208 ? -2.433 9.913 2.082 1.00 88.88 208 GLN A O 1
ATOM 1700 N N . LEU A 1 209 ? -0.375 9.268 1.453 1.00 87.12 209 LEU A N 1
ATOM 1701 C CA . LEU A 1 209 ? -0.455 7.931 2.030 1.00 87.12 209 LEU A CA 1
ATOM 1702 C C . LEU A 1 209 ? -0.607 8.016 3.550 1.00 87.12 209 LEU A C 1
ATOM 1704 O O . LEU A 1 209 ? -1.569 7.474 4.083 1.00 87.12 209 LEU A O 1
ATOM 1708 N N . PHE A 1 210 ? 0.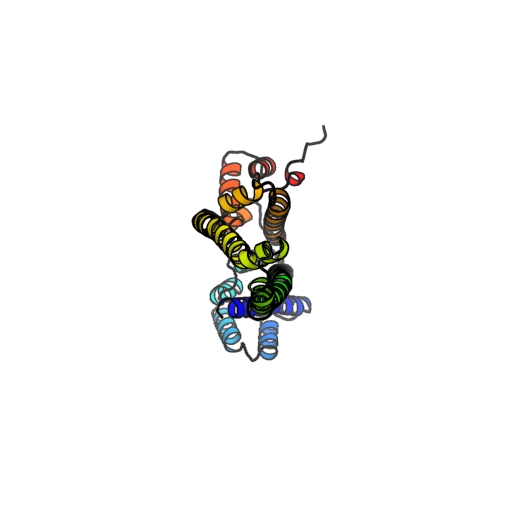292 8.729 4.230 1.00 89.81 210 PHE A N 1
ATOM 1709 C CA . PHE A 1 210 ? 0.250 8.867 5.682 1.00 89.81 210 PHE A CA 1
ATOM 1710 C C . PHE A 1 210 ? -1.015 9.593 6.153 1.00 89.81 210 PHE A C 1
ATOM 1712 O O . PHE A 1 210 ? -1.757 9.057 6.970 1.00 89.81 210 PHE A O 1
ATOM 1719 N N . ALA A 1 211 ? -1.322 10.765 5.594 1.00 89.94 211 ALA A N 1
ATOM 1720 C CA . ALA A 1 211 ? -2.489 11.551 5.991 1.00 89.94 211 ALA A CA 1
ATOM 1721 C C . ALA A 1 211 ? -3.802 10.773 5.816 1.00 89.94 211 ALA A C 1
ATOM 1723 O O . ALA A 1 211 ? -4.682 10.841 6.674 1.00 89.94 211 ALA A O 1
ATOM 1724 N N . ARG A 1 212 ? -3.935 9.985 4.741 1.00 87.06 212 ARG A N 1
ATOM 1725 C CA . ARG A 1 212 ? -5.124 9.156 4.517 1.00 87.06 212 ARG A CA 1
ATOM 1726 C C . ARG A 1 212 ? -5.266 8.068 5.580 1.00 87.06 212 ARG A C 1
ATOM 1728 O O . ARG A 1 212 ? -6.323 7.988 6.194 1.00 87.06 212 ARG A O 1
ATOM 1735 N N . GLU A 1 213 ? -4.235 7.254 5.803 1.00 88.19 213 GLU A N 1
ATOM 1736 C CA . GLU A 1 213 ? -4.310 6.165 6.791 1.00 88.19 213 GLU A CA 1
ATOM 1737 C C . GLU A 1 213 ? -4.519 6.727 8.211 1.00 88.19 213 GLU A C 1
ATOM 1739 O O . GLU A 1 213 ? -5.372 6.248 8.956 1.00 88.19 213 GLU A O 1
ATOM 1744 N N . PHE A 1 214 ? -3.822 7.818 8.546 1.00 90.50 214 PHE A N 1
ATOM 1745 C CA . PHE A 1 214 ? -3.950 8.498 9.833 1.00 90.50 214 PHE A CA 1
ATOM 1746 C C . PHE A 1 214 ? -5.348 9.100 10.041 1.00 90.50 214 PHE A C 1
ATOM 1748 O O . PHE A 1 214 ? -5.956 8.901 11.091 1.00 90.50 214 PHE A O 1
ATOM 1755 N N . SER A 1 215 ? -5.897 9.791 9.035 1.00 89.44 215 SER A N 1
ATOM 1756 C CA . SER A 1 215 ? -7.245 10.374 9.115 1.00 89.44 215 SER A CA 1
ATOM 1757 C C . SER A 1 215 ? -8.338 9.316 9.243 1.00 89.44 215 SER A C 1
ATOM 1759 O O . SER A 1 215 ? -9.323 9.556 9.933 1.00 89.44 215 SER A O 1
ATOM 1761 N N . LEU A 1 216 ? -8.170 8.143 8.627 1.00 86.94 216 LEU A N 1
ATOM 1762 C CA . LEU A 1 216 ? -9.138 7.054 8.736 1.00 86.94 216 LEU A CA 1
ATOM 1763 C C . LEU A 1 216 ? -9.149 6.458 10.148 1.00 86.94 216 LEU A C 1
ATOM 1765 O O . LEU A 1 216 ? -10.214 6.221 10.713 1.00 86.94 216 LEU A O 1
ATOM 1769 N N . LEU A 1 217 ? -7.970 6.293 10.750 1.00 89.25 217 LEU A N 1
ATOM 1770 C CA . LEU A 1 217 ? -7.856 5.871 12.144 1.00 89.25 217 LEU A CA 1
ATOM 1771 C C . LEU A 1 217 ? -8.454 6.911 13.101 1.00 89.25 217 LEU A C 1
ATOM 1773 O O . LEU A 1 217 ? -9.219 6.551 13.995 1.00 89.25 217 LEU A O 1
ATOM 1777 N N . LEU A 1 218 ? -8.198 8.198 12.864 1.00 88.75 218 LEU A N 1
ATOM 1778 C CA . LEU A 1 218 ? -8.791 9.282 13.649 1.00 88.75 218 LEU A CA 1
ATOM 1779 C C . LEU A 1 218 ? -10.326 9.296 13.537 1.00 88.75 218 LEU A C 1
ATOM 1781 O O . LEU A 1 218 ? -11.021 9.412 14.542 1.00 88.75 218 LEU A O 1
ATOM 1785 N N . LYS A 1 219 ? -10.861 9.105 12.323 1.00 84.56 219 LYS A N 1
ATOM 1786 C CA . LYS A 1 219 ? -12.307 8.988 12.071 1.00 84.56 219 LYS A CA 1
ATOM 1787 C C . LYS A 1 219 ? -12.948 7.790 12.763 1.00 84.56 219 LYS A C 1
ATOM 1789 O O . LYS A 1 219 ? -14.121 7.871 13.086 1.00 84.56 219 LYS A O 1
ATOM 1794 N N . SER A 1 220 ? -12.199 6.713 13.009 1.00 82.88 220 SER A N 1
ATOM 1795 C CA . SER A 1 220 ? -12.687 5.549 13.766 1.00 82.88 220 SER A CA 1
ATOM 1796 C C . SER A 1 220 ? -12.740 5.764 15.288 1.00 82.88 220 SER A C 1
ATOM 1798 O O . SER A 1 220 ? -13.042 4.827 16.027 1.00 82.88 220 SER A O 1
ATOM 1800 N N . GLY A 1 221 ? -12.447 6.982 15.762 1.00 81.94 221 GLY A N 1
ATOM 1801 C CA . GLY A 1 221 ? -12.531 7.365 17.174 1.00 81.94 221 GLY A CA 1
ATOM 1802 C C . GLY A 1 221 ? -11.253 7.120 17.979 1.00 81.94 221 GLY A C 1
ATOM 1803 O O . GLY A 1 221 ? -11.262 7.288 19.195 1.00 81.94 221 GLY A O 1
ATOM 1804 N N . LEU A 1 222 ? -10.152 6.738 17.325 1.00 87.50 222 LEU A N 1
ATOM 1805 C CA . LEU A 1 222 ? -8.883 6.456 17.994 1.00 87.50 222 LEU A CA 1
ATOM 1806 C C . LEU A 1 222 ? -8.175 7.744 18.434 1.00 87.50 222 LEU A C 1
ATOM 1808 O O . LEU A 1 222 ? -8.034 8.690 17.654 1.00 87.50 222 LEU A O 1
ATOM 1812 N N . SER A 1 223 ? -7.646 7.754 19.659 1.00 89.94 223 SER A N 1
ATOM 1813 C CA . SER A 1 223 ? -6.761 8.823 20.134 1.00 89.94 223 SER A CA 1
ATOM 1814 C C . SER A 1 223 ? -5.391 8.755 19.451 1.00 89.94 223 SER A C 1
ATOM 1816 O O . SER A 1 223 ? -4.949 7.684 19.038 1.00 89.94 223 SER A O 1
ATOM 1818 N N . LEU A 1 224 ? -4.667 9.880 19.377 1.00 90.56 224 LEU A N 1
ATOM 1819 C CA . LEU A 1 224 ? -3.324 9.943 18.773 1.00 90.56 224 LEU A CA 1
ATOM 1820 C C . LEU A 1 224 ? -2.397 8.818 19.274 1.00 90.56 224 LEU A C 1
ATOM 1822 O O . LEU A 1 224 ? -1.734 8.156 18.479 1.00 90.56 224 LEU A O 1
ATOM 1826 N N . GLN A 1 225 ? -2.384 8.567 20.584 1.00 90.19 225 GLN A N 1
ATOM 1827 C CA . GLN A 1 225 ? -1.548 7.529 21.185 1.00 90.19 225 GLN A CA 1
ATOM 1828 C C . GLN A 1 225 ? -1.972 6.119 20.747 1.00 90.19 225 GLN A C 1
ATOM 1830 O O . GLN A 1 225 ? -1.116 5.301 20.405 1.00 90.19 225 GLN A O 1
ATOM 1835 N N . GLN A 1 226 ? -3.281 5.844 20.694 1.00 89.56 226 GLN A N 1
ATOM 1836 C CA . GLN A 1 226 ? -3.802 4.565 20.205 1.00 89.56 226 GLN A CA 1
ATOM 1837 C C . GLN A 1 226 ? -3.448 4.353 18.732 1.00 89.56 226 GLN A C 1
ATOM 1839 O O . GLN A 1 226 ? -3.026 3.259 18.362 1.00 89.56 226 GLN A O 1
ATOM 1844 N N . ILE A 1 227 ? -3.559 5.397 17.901 1.00 91.56 227 ILE A N 1
ATOM 1845 C CA . ILE A 1 227 ? -3.182 5.347 16.483 1.00 91.56 227 ILE A CA 1
ATOM 1846 C C . ILE A 1 227 ? -1.722 4.917 16.343 1.00 91.56 227 ILE A C 1
ATOM 1848 O O . ILE A 1 227 ? -1.433 3.980 15.598 1.00 91.56 227 ILE A O 1
ATOM 1852 N N . LEU A 1 228 ? -0.804 5.556 17.072 1.00 91.94 228 LEU A N 1
ATOM 1853 C CA . LEU A 1 228 ? 0.622 5.239 16.987 1.00 91.94 228 LEU A CA 1
ATOM 1854 C C . LEU A 1 228 ? 0.917 3.805 17.453 1.00 91.94 228 LEU A C 1
ATOM 1856 O O . LEU A 1 228 ? 1.561 3.055 16.722 1.00 91.94 228 LEU A O 1
ATOM 1860 N N . GLN A 1 229 ? 0.382 3.376 18.598 1.00 89.94 229 GLN A N 1
ATOM 1861 C CA . GLN A 1 229 ? 0.579 2.013 19.120 1.00 89.94 229 GLN A CA 1
ATOM 1862 C C . GLN A 1 229 ? 0.006 0.929 18.191 1.00 89.94 229 GLN A C 1
ATOM 1864 O O . GLN A 1 229 ? 0.647 -0.090 17.907 1.00 89.94 229 GLN A O 1
ATOM 1869 N N . LEU A 1 230 ? -1.199 1.156 17.669 1.00 88.38 230 LEU A N 1
ATOM 1870 C CA . LEU A 1 230 ? -1.863 0.244 16.743 1.00 88.38 230 LEU A CA 1
ATOM 1871 C C . LEU A 1 230 ? -1.084 0.140 15.432 1.00 88.38 230 LEU A C 1
ATOM 1873 O O . LEU A 1 230 ? -0.936 -0.950 14.877 1.00 88.38 230 LEU A O 1
ATOM 1877 N N . SER A 1 231 ? -0.532 1.253 14.963 1.00 89.56 231 SER A N 1
ATOM 1878 C CA . SER A 1 231 ? 0.245 1.305 13.726 1.00 89.56 231 SER A CA 1
ATOM 1879 C C . SER A 1 231 ? 1.576 0.576 13.828 1.00 89.56 231 SER A C 1
ATOM 1881 O O . SER A 1 231 ? 2.004 -0.063 12.869 1.00 89.56 231 SER A O 1
ATOM 1883 N N . GLN A 1 232 ? 2.202 0.579 15.001 1.00 88.25 232 GLN A N 1
ATOM 1884 C CA . GLN A 1 232 ? 3.423 -0.193 15.233 1.00 88.25 232 GLN A CA 1
ATOM 1885 C C . GLN A 1 232 ? 3.184 -1.711 15.142 1.00 88.25 232 GLN A C 1
ATOM 1887 O O . GLN A 1 232 ? 4.051 -2.454 14.675 1.00 88.25 232 GLN A O 1
ATOM 1892 N N . SER A 1 233 ? 1.999 -2.170 15.559 1.00 84.31 233 SER A N 1
ATOM 1893 C CA . SER A 1 233 ? 1.653 -3.593 15.669 1.00 84.31 233 SER A CA 1
ATOM 1894 C C . SER A 1 233 ? 0.899 -4.158 14.458 1.00 84.31 233 SER A C 1
ATOM 1896 O O . SER A 1 233 ? 1.089 -5.327 14.123 1.00 84.31 233 SER A O 1
ATOM 1898 N N . ASN A 1 234 ? 0.072 -3.355 13.777 1.00 83.38 234 ASN A N 1
ATOM 1899 C CA . ASN A 1 234 ? -0.859 -3.834 12.743 1.00 83.38 234 ASN A CA 1
ATOM 1900 C C . ASN A 1 234 ? -0.632 -3.244 11.339 1.00 83.38 234 ASN A C 1
ATOM 1902 O O . ASN A 1 234 ? -1.213 -3.753 10.376 1.00 83.38 234 ASN A O 1
ATOM 1906 N N . HIS A 1 235 ? 0.198 -2.206 11.186 1.00 82.31 235 HIS A N 1
ATOM 1907 C CA . HIS A 1 235 ? 0.618 -1.722 9.867 1.00 82.31 235 HIS A CA 1
ATOM 1908 C C . HIS A 1 235 ? 1.941 -2.358 9.417 1.00 82.31 235 HIS A C 1
ATOM 1910 O O . HIS A 1 235 ? 2.699 -2.934 10.194 1.00 82.31 235 HIS A O 1
ATOM 1916 N N . THR A 1 236 ? 2.232 -2.229 8.124 1.00 80.19 236 THR A N 1
ATOM 1917 C CA . THR A 1 236 ? 3.493 -2.652 7.503 1.00 80.19 236 THR A CA 1
ATOM 1918 C C . THR A 1 236 ? 4.082 -1.519 6.672 1.00 80.19 236 THR A C 1
ATOM 1920 O O . THR A 1 236 ? 3.343 -0.667 6.174 1.00 80.19 236 THR A O 1
ATOM 1923 N N . GLY A 1 237 ? 5.395 -1.551 6.447 1.00 85.56 237 GLY A N 1
ATOM 1924 C CA . GLY A 1 237 ? 6.081 -0.567 5.613 1.00 85.56 237 GLY A CA 1
ATOM 1925 C C . GLY A 1 237 ? 6.115 0.819 6.258 1.00 85.56 237 GLY A C 1
ATOM 1926 O O . GLY A 1 237 ? 6.247 0.934 7.473 1.00 85.56 237 GLY A O 1
ATOM 1927 N N . LEU A 1 238 ? 5.984 1.871 5.443 1.00 86.69 238 LEU A N 1
ATOM 1928 C CA . LEU A 1 238 ? 6.299 3.240 5.864 1.00 86.69 238 LEU A CA 1
ATOM 1929 C C . LEU A 1 238 ? 5.479 3.702 7.071 1.00 86.69 238 LEU A C 1
ATOM 1931 O O . LEU A 1 238 ? 6.021 4.323 7.975 1.00 86.69 238 LEU A O 1
ATOM 1935 N N . PHE A 1 239 ? 4.180 3.395 7.102 1.00 87.94 239 PHE A N 1
ATOM 1936 C CA . PHE A 1 239 ? 3.304 3.874 8.171 1.00 87.94 239 PHE A CA 1
ATOM 1937 C C . PHE A 1 239 ? 3.710 3.324 9.544 1.00 87.94 239 PHE A C 1
ATOM 1939 O O . PHE A 1 239 ? 3.689 4.055 10.530 1.00 87.94 239 PHE A O 1
ATOM 1946 N N . LYS A 1 240 ? 4.146 2.057 9.593 1.00 89.88 240 LYS A N 1
ATOM 1947 C CA . LYS A 1 240 ? 4.680 1.432 10.807 1.00 89.88 240 LYS A CA 1
ATOM 1948 C C . LYS A 1 240 ? 5.961 2.131 11.255 1.00 89.88 240 LYS A C 1
ATOM 1950 O O . LYS A 1 240 ? 6.054 2.525 12.412 1.00 89.88 240 LYS A O 1
ATOM 1955 N N . ASP A 1 241 ? 6.919 2.299 10.344 1.00 89.88 241 ASP A N 1
ATOM 1956 C CA . ASP A 1 241 ? 8.223 2.887 10.671 1.00 89.88 241 ASP A CA 1
ATOM 1957 C C . ASP A 1 241 ? 8.072 4.334 11.172 1.00 89.88 241 ASP A C 1
ATOM 1959 O O . ASP A 1 241 ? 8.681 4.716 12.171 1.00 89.88 241 ASP A O 1
ATOM 1963 N N . VAL A 1 242 ? 7.198 5.117 10.531 1.00 91.25 242 VAL A N 1
ATOM 1964 C CA . VAL A 1 242 ? 6.866 6.482 10.966 1.00 91.25 242 VAL A CA 1
ATOM 1965 C C . VAL A 1 242 ? 6.169 6.475 12.324 1.00 91.25 242 VAL A C 1
ATOM 1967 O O . VAL A 1 242 ? 6.516 7.274 13.185 1.00 91.25 242 VAL A O 1
ATOM 1970 N N . ALA A 1 243 ? 5.230 5.557 12.569 1.00 91.94 243 ALA A N 1
ATOM 1971 C CA . ALA A 1 243 ? 4.548 5.474 13.859 1.00 91.94 243 ALA A CA 1
ATOM 1972 C C . ALA A 1 243 ? 5.483 5.103 15.025 1.00 91.94 243 ALA A C 1
ATOM 1974 O O . ALA A 1 243 ? 5.257 5.553 16.150 1.00 91.94 243 ALA A O 1
ATOM 1975 N N . VAL A 1 244 ? 6.528 4.301 14.778 1.00 91.75 244 VAL A N 1
ATOM 1976 C CA . VAL A 1 244 ? 7.585 4.030 15.770 1.00 91.75 244 VAL A CA 1
ATOM 1977 C C . VAL A 1 244 ? 8.351 5.316 16.085 1.00 91.75 244 VAL A C 1
ATOM 1979 O O . VAL A 1 244 ? 8.500 5.665 17.254 1.00 91.75 244 VAL A O 1
ATOM 1982 N N . GLN A 1 245 ? 8.805 6.038 15.056 1.00 91.50 245 GLN A N 1
ATOM 1983 C CA . GLN A 1 245 ? 9.596 7.258 15.245 1.00 91.50 245 GLN A CA 1
ATOM 1984 C C . GLN A 1 245 ? 8.790 8.368 15.924 1.00 91.50 245 GLN A C 1
ATOM 1986 O O . GLN A 1 245 ? 9.241 8.896 16.937 1.00 91.50 245 GLN A O 1
ATOM 1991 N N . LEU A 1 246 ? 7.568 8.637 15.455 1.00 92.69 246 LEU A N 1
ATOM 1992 C CA . LEU A 1 246 ? 6.685 9.637 16.058 1.00 92.69 246 LEU A CA 1
ATOM 1993 C C . LEU A 1 246 ? 6.389 9.328 17.529 1.00 92.69 246 LEU A C 1
ATOM 1995 O O . LEU A 1 246 ? 6.381 10.233 18.353 1.00 92.69 246 LEU A O 1
ATOM 1999 N N . ASN A 1 247 ? 6.170 8.060 17.891 1.00 92.75 247 ASN A N 1
ATOM 2000 C CA . ASN A 1 247 ? 5.928 7.699 19.287 1.00 92.75 247 ASN A CA 1
ATOM 2001 C C . ASN A 1 247 ? 7.152 7.967 20.176 1.00 92.75 247 ASN A C 1
ATOM 2003 O O . ASN A 1 247 ? 6.997 8.504 21.269 1.00 92.75 247 ASN A O 1
ATOM 2007 N N . ASN A 1 248 ? 8.357 7.646 19.700 1.00 91.81 248 ASN A N 1
ATOM 2008 C CA . ASN A 1 248 ? 9.593 7.929 20.433 1.00 91.81 248 ASN A CA 1
ATOM 2009 C C . ASN A 1 248 ? 9.833 9.443 20.570 1.00 91.81 248 ASN A C 1
ATOM 2011 O O . ASN A 1 248 ? 10.245 9.917 21.626 1.00 91.81 248 ASN A O 1
ATOM 2015 N N . GLU A 1 249 ? 9.535 10.215 19.523 1.00 92.25 249 GLU A N 1
ATOM 2016 C CA . GLU A 1 249 ? 9.666 11.675 19.520 1.00 92.25 249 GLU A CA 1
ATOM 2017 C C . GLU A 1 249 ? 8.673 12.347 20.475 1.00 92.25 249 GLU A C 1
ATOM 2019 O O . GLU A 1 249 ? 9.065 13.213 21.259 1.00 92.25 249 GLU A O 1
ATOM 2024 N N . LEU A 1 250 ? 7.416 11.904 20.489 1.00 92.12 250 LEU A N 1
ATOM 2025 C CA . LEU A 1 250 ? 6.422 12.384 21.451 1.00 92.12 250 LEU A CA 1
ATOM 2026 C C . LEU A 1 250 ? 6.803 12.031 22.896 1.00 92.12 250 LEU A C 1
ATOM 2028 O O . LEU A 1 250 ? 6.669 12.865 23.786 1.00 92.12 250 LEU A O 1
ATOM 2032 N N . GLN A 1 251 ? 7.326 10.823 23.137 1.00 90.50 251 GLN A N 1
ATOM 2033 C CA . GLN A 1 251 ? 7.825 10.421 24.460 1.00 90.50 251 GLN A CA 1
ATOM 2034 C C . GLN A 1 251 ? 9.034 11.254 24.908 1.00 90.50 251 GLN A C 1
ATOM 2036 O O . GLN A 1 251 ? 9.219 11.462 26.104 1.00 90.50 251 GLN A O 1
ATOM 2041 N N . SER A 1 252 ? 9.824 11.773 23.963 1.00 90.81 252 SER A N 1
ATOM 2042 C CA . SER A 1 252 ? 10.922 12.707 24.243 1.00 90.81 252 SER A CA 1
ATOM 2043 C C . SER A 1 252 ? 10.470 14.149 24.528 1.00 90.81 252 SER A C 1
ATOM 2045 O O . SER A 1 252 ? 11.309 15.007 24.792 1.00 90.81 252 SER A O 1
ATOM 2047 N N . GLY A 1 253 ? 9.159 14.422 24.493 1.00 89.69 253 GLY A N 1
ATOM 2048 C CA . GLY A 1 253 ? 8.567 15.725 24.810 1.00 89.69 253 GLY A CA 1
ATOM 2049 C C . GLY A 1 253 ? 8.341 16.647 23.609 1.00 89.69 253 GLY A C 1
ATOM 2050 O O . GLY A 1 253 ? 7.915 17.783 23.802 1.00 89.69 253 GLY A O 1
ATOM 2051 N N . LEU A 1 254 ? 8.594 16.187 22.379 1.00 90.31 254 LEU A N 1
ATOM 2052 C CA . LEU A 1 254 ? 8.271 16.964 21.179 1.00 90.31 254 LEU A CA 1
ATOM 2053 C C . LEU A 1 254 ? 6.760 16.998 20.955 1.00 90.31 254 LEU A C 1
ATOM 2055 O O . LEU A 1 254 ? 6.058 16.014 21.198 1.00 90.31 254 LEU A O 1
ATOM 2059 N N . SER A 1 255 ? 6.253 18.110 20.429 1.00 90.19 255 SER A N 1
ATOM 2060 C CA . SER A 1 255 ? 4.875 18.155 19.946 1.00 90.19 255 SER A CA 1
ATOM 2061 C C . SER A 1 255 ? 4.715 17.313 18.673 1.00 90.19 255 SER A C 1
ATOM 2063 O O . SER A 1 255 ? 5.653 17.115 17.899 1.00 90.19 255 SER A O 1
ATOM 2065 N N . PHE A 1 256 ? 3.491 16.854 18.401 1.00 87.94 256 PHE A N 1
ATOM 2066 C CA . PHE A 1 256 ? 3.188 16.080 17.190 1.00 87.94 256 PHE A CA 1
ATOM 2067 C C . PHE A 1 256 ? 3.540 16.830 15.897 1.00 87.94 256 PHE A C 1
ATOM 2069 O O . PHE A 1 256 ? 4.012 16.227 14.935 1.00 87.94 256 PHE A O 1
ATOM 2076 N N . SER A 1 257 ? 3.340 18.152 15.890 1.00 87.25 257 SER A N 1
ATOM 2077 C CA . SER A 1 257 ? 3.706 19.005 14.759 1.00 87.25 257 SER A CA 1
ATOM 2078 C C . SER A 1 257 ? 5.214 18.974 14.521 1.00 87.25 257 SER A C 1
ATOM 2080 O O . SER A 1 257 ? 5.633 18.689 13.404 1.00 87.25 257 SER A O 1
ATOM 2082 N N . GLU A 1 258 ? 6.025 19.193 15.563 1.00 87.88 258 GLU A N 1
ATOM 2083 C CA . GLU A 1 258 ? 7.495 19.194 15.483 1.00 87.88 258 GLU A CA 1
ATOM 2084 C C . GLU A 1 258 ? 8.055 17.836 15.052 1.00 87.88 258 GLU A C 1
ATOM 2086 O O . GLU A 1 258 ? 8.928 17.782 14.184 1.00 87.88 258 GLU A O 1
ATOM 2091 N N . ALA A 1 259 ? 7.511 16.753 15.610 1.00 89.56 259 ALA A N 1
ATOM 2092 C CA . ALA A 1 259 ? 7.848 15.377 15.257 1.00 89.56 259 ALA A CA 1
ATOM 2093 C C . ALA A 1 259 ? 7.639 15.117 13.750 1.00 89.56 259 ALA A C 1
ATOM 2095 O O . ALA A 1 259 ? 8.557 14.728 13.028 1.00 89.56 259 ALA A O 1
ATOM 2096 N N . LEU A 1 260 ? 6.473 15.493 13.208 1.00 88.25 260 LEU A N 1
ATOM 2097 C CA . LEU A 1 260 ? 6.198 15.366 11.772 1.00 88.25 260 LEU A CA 1
ATOM 2098 C C . LEU A 1 260 ? 7.174 16.154 10.885 1.00 88.25 260 LEU A C 1
ATOM 2100 O O . LEU A 1 260 ? 7.468 15.715 9.769 1.00 88.25 260 LEU A O 1
ATOM 2104 N N . GLN A 1 261 ? 7.696 17.300 11.341 1.00 86.25 261 GLN A N 1
ATOM 2105 C CA . GLN A 1 261 ? 8.607 18.106 10.517 1.00 86.25 261 GLN A CA 1
ATOM 2106 C C . GLN A 1 261 ? 9.958 17.429 10.287 1.00 86.25 261 GLN A C 1
ATOM 2108 O O . GLN A 1 261 ? 10.577 17.677 9.243 1.00 86.25 261 GLN A O 1
ATOM 2113 N N . LYS A 1 262 ? 10.393 16.567 11.216 1.00 87.50 262 LYS A N 1
ATOM 2114 C CA . LYS A 1 262 ? 11.674 15.851 11.139 1.00 87.50 262 LYS A CA 1
ATOM 2115 C C . LYS A 1 262 ? 11.748 14.862 9.980 1.00 87.50 262 LYS A C 1
ATOM 2117 O O . LYS A 1 262 ? 12.846 14.534 9.539 1.00 87.50 262 LYS A O 1
ATOM 2122 N N . HIS A 1 263 ? 10.614 14.441 9.429 1.00 88.94 263 HIS A N 1
ATOM 2123 C CA . HIS A 1 263 ? 10.563 13.520 8.299 1.00 88.94 263 HIS A CA 1
ATOM 2124 C C . HIS A 1 263 ? 10.594 14.276 6.951 1.00 88.94 263 HIS A C 1
ATOM 2126 O O . HIS A 1 263 ? 9.604 14.902 6.560 1.00 88.94 263 HIS A O 1
ATOM 2132 N N . PRO A 1 264 ? 11.702 14.233 6.181 1.00 84.56 264 PRO A N 1
ATOM 2133 C CA . PRO A 1 264 ? 11.882 15.066 4.986 1.00 84.56 264 PRO A CA 1
ATOM 2134 C C . PRO A 1 264 ? 11.087 14.592 3.760 1.00 84.56 264 PRO A C 1
ATOM 2136 O O . PRO A 1 264 ? 10.951 15.347 2.790 1.00 84.56 264 PRO A O 1
ATOM 2139 N N . PHE A 1 265 ? 10.535 13.375 3.806 1.00 85.56 265 PHE A N 1
ATOM 2140 C CA . PHE A 1 265 ? 9.621 12.850 2.791 1.00 85.56 265 PHE A CA 1
ATOM 2141 C C . PHE A 1 265 ? 8.185 13.371 2.944 1.00 85.56 265 PHE A C 1
ATOM 2143 O O . PHE A 1 265 ? 7.372 13.132 2.052 1.00 85.56 265 PHE A O 1
ATOM 2150 N N . PHE A 1 266 ? 7.854 14.097 4.017 1.00 88.19 266 PHE A N 1
ATOM 2151 C CA . PHE A 1 266 ? 6.587 14.820 4.091 1.00 88.19 266 PHE A CA 1
ATOM 2152 C C . PHE A 1 266 ? 6.672 16.185 3.405 1.00 88.19 266 PHE A C 1
ATOM 2154 O O . PHE A 1 266 ? 7.681 16.892 3.457 1.00 88.19 266 PHE A O 1
ATOM 2161 N N . PHE A 1 267 ? 5.594 16.548 2.714 1.00 79.31 267 PHE A N 1
ATOM 2162 C CA . PHE A 1 267 ? 5.477 17.812 2.006 1.00 79.31 267 PHE A CA 1
ATOM 2163 C C . PHE A 1 267 ? 5.310 18.973 2.998 1.00 79.31 267 PHE A C 1
ATOM 2165 O O . PHE A 1 267 ? 4.577 18.880 3.982 1.00 79.31 267 PHE A O 1
ATOM 2172 N N . THR A 1 268 ? 5.971 20.097 2.714 1.00 64.81 268 THR A N 1
ATOM 2173 C CA . THR A 1 268 ? 6.162 21.239 3.625 1.00 64.81 268 THR A CA 1
ATOM 2174 C C . THR A 1 268 ? 4.864 21.899 4.118 1.00 64.81 268 THR A C 1
ATOM 2176 O O . THR A 1 268 ? 4.894 22.576 5.137 1.00 64.81 268 THR A O 1
ATOM 2179 N N . ALA A 1 269 ? 3.712 21.681 3.475 1.00 55.94 269 ALA A N 1
ATOM 2180 C CA . ALA A 1 269 ? 2.424 22.229 3.928 1.00 55.94 269 ALA A CA 1
ATOM 218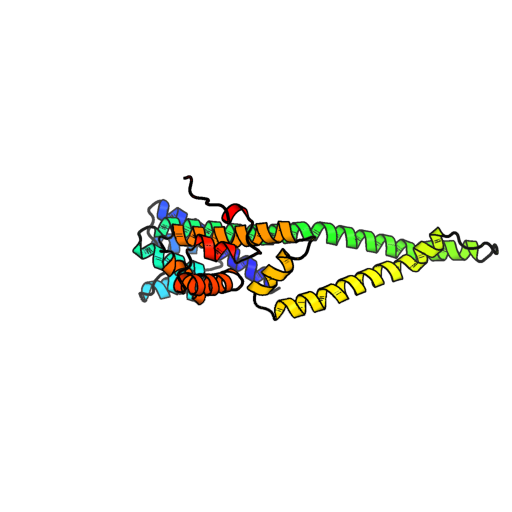1 C C . ALA A 1 269 ? 1.996 21.735 5.328 1.00 55.94 269 ALA A C 1
ATOM 2183 O O . ALA A 1 269 ? 1.276 22.436 6.028 1.00 55.94 269 ALA A O 1
ATOM 2184 N N . VAL A 1 270 ? 2.490 20.573 5.774 1.00 50.81 270 VAL A N 1
ATOM 2185 C CA . VAL A 1 270 ? 2.269 20.054 7.140 1.00 50.81 270 VAL A CA 1
ATOM 2186 C C . VAL A 1 270 ? 3.234 20.692 8.163 1.00 50.81 270 VAL A C 1
ATOM 2188 O O . VAL A 1 270 ? 3.038 20.564 9.365 1.00 50.81 270 VAL A O 1
ATOM 2191 N N . ARG A 1 271 ? 4.261 21.434 7.714 1.00 50.84 271 ARG A N 1
ATOM 2192 C CA . ARG A 1 271 ? 5.285 22.069 8.570 1.00 50.84 271 ARG A CA 1
ATOM 2193 C C . ARG A 1 271 ? 4.928 23.480 9.061 1.00 50.84 271 ARG A C 1
ATOM 2195 O O . ARG A 1 271 ? 5.716 24.074 9.788 1.00 50.84 271 ARG A O 1
ATOM 2202 N N . TYR A 1 272 ? 3.786 24.052 8.674 1.00 44.62 272 TYR A N 1
ATOM 2203 C CA . TYR A 1 272 ? 3.469 25.453 8.982 1.00 44.62 272 TYR A CA 1
ATOM 2204 C C . TYR A 1 272 ? 2.151 25.592 9.754 1.00 44.62 272 TYR A C 1
ATOM 2206 O O . TYR A 1 272 ? 1.107 25.904 9.191 1.00 44.62 272 TYR A O 1
ATOM 2214 N N . HIS A 1 273 ? 2.211 25.425 11.076 1.00 44.38 273 HIS A N 1
ATOM 2215 C CA . HIS A 1 273 ? 1.324 26.174 11.967 1.00 44.38 273 HIS A CA 1
ATOM 2216 C C . HIS A 1 273 ? 2.194 27.098 12.814 1.00 44.38 273 HIS A C 1
ATOM 2218 O O . HIS A 1 273 ? 2.670 26.737 13.886 1.00 44.38 273 HIS A O 1
ATOM 2224 N N . ARG A 1 274 ? 2.474 28.284 12.270 1.00 42.75 274 ARG A N 1
ATOM 2225 C CA . ARG A 1 274 ? 3.006 29.397 13.052 1.00 42.75 274 ARG A CA 1
ATOM 2226 C C . ARG A 1 274 ? 1.810 29.939 13.845 1.00 42.75 274 ARG A C 1
ATOM 2228 O O . ARG A 1 274 ? 0.871 30.396 13.191 1.00 42.75 274 ARG A O 1
ATOM 2235 N N . PRO A 1 275 ? 1.779 29.857 15.186 1.00 40.16 275 PRO A N 1
ATOM 2236 C CA . PRO A 1 275 ? 0.705 30.481 15.945 1.00 40.16 275 PRO A CA 1
ATOM 2237 C C . PRO A 1 275 ? 0.726 31.979 15.634 1.00 40.16 275 PRO A C 1
ATOM 2239 O O . PRO A 1 275 ? 1.784 32.616 15.692 1.00 40.16 275 PRO A O 1
ATOM 2242 N N . ALA A 1 276 ? -0.423 32.512 15.219 1.00 45.06 276 ALA A N 1
ATOM 2243 C CA . ALA A 1 276 ? -0.612 33.949 15.117 1.00 45.06 276 ALA A CA 1
ATOM 2244 C C . ALA A 1 276 ? -0.354 34.540 16.510 1.00 45.06 276 ALA A C 1
ATOM 2246 O O . ALA A 1 276 ? -0.918 34.066 17.496 1.00 45.06 276 ALA A O 1
ATOM 2247 N N . ARG A 1 277 ? 0.582 35.489 16.573 1.00 42.34 277 ARG A N 1
ATOM 2248 C CA . ARG A 1 277 ? 0.757 36.358 17.735 1.00 42.34 277 ARG A CA 1
ATOM 2249 C C . ARG A 1 277 ? -0.412 37.322 17.828 1.00 42.34 277 ARG A C 1
ATOM 2251 O O . ARG A 1 277 ? -0.887 37.732 16.745 1.00 42.34 277 ARG A O 1
#

InterPro domains:
  IPR003004 GspF/PilC family [PTHR30012] (6-266)
  IPR018076 Type II secretion system protein GspF domain [PF00482] (17-135)
  IPR018076 Type II secretion system protein GspF domain [PF00482] (210-266)
  IPR042094 Type II secretion system GspF domain superfamily [G3DSA:1.20.81.30] (5-108)
  IPR042094 Type II secretion system GspF domain superfamily [G3DSA:1.20.81.30] (197-271)

Organism: NCBI:txid1265861